Protein AF-0000000083103912 (afdb_homodimer)

Fold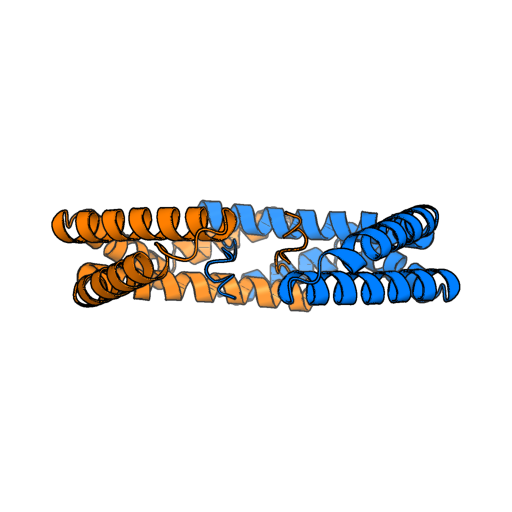seek 3Di:
DCPDPDDPVSVVVVVVVVLCPDPLNVQLVVLVVLQVVPPVLVVLVVVLVVLVVVLVVCVVVVPDPVNVVSVVVNVVSVVVSCVDPSNVSNVVSVVVSVVVVVVVQVVVCVVPVDHPPPPPPDPPD/DCPPPDDPVSVVVVVVVVLCPDPLNVQLVVLVVLQVPPPVLVVLVVVLVVLVVVLVVCVVVVPDPVNVVSVVVNVVSVVVSCPDPSNVSNVVSVVVSVVVVVVVQVVVCVVPVDHPPPPPPPPPD

Nearest PDB structures (foldseek):
  2pih-assembly1_B  TM=7.552E-01  e=7.207E-03  Bacillus subtilis
  6prh-assembly1_A  TM=7.401E-01  e=8.090E-03  Bacillus subtilis subsp. subtilis str. 168
  6a7h-assembly2_B  TM=4.721E-01  e=1.754E+00  Vibrio vulnificus CMCP6
  2pih-assembly1_B  TM=7.503E-01  e=5.545E-03  Bacillus subtilis
  6prh-assembly1_A  TM=7.252E-01  e=5.545E-03  Bacillus subtilis subsp. subtilis str. 168

Structure (mmCIF, N/CA/C/O backbone):
data_AF-0000000083103912-model_v1
#
loop_
_entity.id
_entity.type
_entity.pdbx_description
1 polymer 'YlbF family regulator'
#
loop_
_atom_site.group_PDB
_atom_site.id
_atom_site.type_symbol
_atom_site.label_atom_id
_atom_site.label_alt_id
_atom_site.label_comp_id
_atom_site.label_asym_id
_atom_site.label_entity_id
_atom_site.label_seq_id
_atom_site.pdbx_PDB_ins_code
_atom_site.Cartn_x
_atom_site.Cartn_y
_atom_site.Cartn_z
_atom_site.occupancy
_atom_site.B_iso_or_equiv
_atom_site.auth_seq_id
_atom_site.auth_comp_id
_atom_site.auth_asym_id
_atom_site.auth_atom_id
_atom_site.pdbx_PDB_model_num
ATOM 1 N N . MET A 1 1 ? -36.781 -7.367 10.281 1 26.25 1 MET A N 1
ATOM 2 C CA . MET A 1 1 ? -35.406 -7.805 10.445 1 26.25 1 MET A CA 1
ATOM 3 C C . MET A 1 1 ? -34.469 -6.609 10.633 1 26.25 1 MET A C 1
ATOM 5 O O . MET A 1 1 ? -34.75 -5.516 10.133 1 26.25 1 MET A O 1
ATOM 9 N N . LYS A 1 2 ? -33.562 -6.504 11.75 1 32.09 2 LYS A N 1
ATOM 10 C CA . LYS A 1 2 ? -32.656 -5.602 12.445 1 32.09 2 LYS A CA 1
ATOM 11 C C . LYS A 1 2 ? -31.672 -4.953 11.469 1 32.09 2 LYS A C 1
ATOM 13 O O . LYS A 1 2 ? -30.828 -5.629 10.883 1 32.09 2 LYS A O 1
ATOM 18 N N . LEU A 1 3 ? -31.891 -4.133 10.578 1 38.12 3 LEU A N 1
ATOM 19 C CA . LEU A 1 3 ? -31.188 -3.227 9.672 1 38.12 3 LEU A CA 1
ATOM 20 C C . LEU A 1 3 ? -29.969 -2.619 10.359 1 38.12 3 LEU A C 1
ATOM 22 O O . LEU A 1 3 ? -29.594 -1.48 10.07 1 38.12 3 LEU A O 1
ATOM 26 N N . LEU A 1 4 ? -29.266 -3.172 11.383 1 44.28 4 LEU A N 1
ATOM 27 C CA . LEU A 1 4 ? -28.234 -2.846 12.359 1 44.28 4 LEU A CA 1
ATOM 28 C C . LEU A 1 4 ? -27.078 -2.096 11.703 1 44.28 4 LEU A C 1
ATOM 30 O O . LEU A 1 4 ? -26.641 -2.467 10.617 1 44.28 4 LEU A O 1
ATOM 34 N N . SER A 1 5 ? -26.969 -0.783 11.75 1 50.91 5 SER A N 1
ATOM 35 C CA . SER A 1 5 ? -25.984 0.221 11.352 1 50.91 5 SER A CA 1
ATOM 36 C C . SER A 1 5 ? -24.578 -0.363 11.328 1 50.91 5 SER A C 1
ATOM 38 O O . SER A 1 5 ? -24.031 -0.736 12.375 1 50.91 5 SER A O 1
ATOM 40 N N . ASN A 1 6 ? -24.266 -1.283 10.422 1 69.69 6 ASN A N 1
ATOM 41 C CA . ASN A 1 6 ? -23 -2.012 10.414 1 69.69 6 ASN A CA 1
ATOM 42 C C . ASN A 1 6 ? -21.812 -1.071 10.586 1 69.69 6 ASN A C 1
ATOM 44 O O . ASN A 1 6 ? -21.766 -0.009 9.961 1 69.69 6 ASN A O 1
ATOM 48 N N . SER A 1 7 ? -21.078 -1.355 11.664 1 89.69 7 SER A N 1
ATOM 49 C CA . SER A 1 7 ? -19.812 -0.651 11.836 1 89.69 7 SER A CA 1
ATOM 50 C C . SER A 1 7 ? -18.953 -0.758 10.586 1 89.69 7 SER A C 1
ATOM 52 O O . SER A 1 7 ? -19.219 -1.574 9.703 1 89.69 7 SER A O 1
ATOM 54 N N . THR A 1 8 ? -18.203 0.203 10.375 1 95.19 8 THR A N 1
ATOM 55 C CA . THR A 1 8 ? -17.219 0.194 9.297 1 95.19 8 THR A CA 1
ATOM 56 C C . THR A 1 8 ? -16.578 -1.18 9.172 1 95.19 8 THR A C 1
ATOM 58 O O . THR A 1 8 ? -16.469 -1.728 8.07 1 95.19 8 THR A O 1
ATOM 61 N N . LEU A 1 9 ? -16.359 -1.836 10.227 1 95.44 9 LEU A N 1
ATOM 62 C CA . LEU A 1 9 ? -15.664 -3.119 10.219 1 95.44 9 LEU A CA 1
ATOM 63 C C . LEU A 1 9 ? -16.609 -4.242 9.797 1 95.44 9 LEU A C 1
ATOM 65 O O . LEU A 1 9 ? -16.188 -5.203 9.148 1 95.44 9 LEU A O 1
ATOM 69 N N . ASP A 1 10 ? -17.891 -4.09 10.18 1 96.06 10 ASP A N 1
ATOM 70 C CA . ASP A 1 10 ? -18.859 -5.066 9.719 1 96.06 10 ASP A CA 1
ATOM 71 C C . ASP A 1 10 ? -19.016 -5.035 8.203 1 96.06 10 ASP A C 1
ATOM 73 O O . ASP A 1 10 ? -19.109 -6.086 7.559 1 96.06 10 ASP A O 1
ATOM 77 N N . ILE A 1 11 ? -19.031 -3.879 7.648 1 96.69 11 ILE A N 1
ATOM 78 C CA . ILE A 1 11 ? -19.125 -3.736 6.203 1 96.69 11 ILE A CA 1
ATOM 79 C C . ILE A 1 11 ? -17.875 -4.293 5.539 1 96.69 11 ILE A C 1
ATOM 81 O O . ILE A 1 11 ? -17.953 -4.941 4.492 1 96.69 11 ILE A O 1
ATOM 85 N N . ALA A 1 12 ? -16.703 -4.078 6.148 1 96.94 12 ALA A N 1
ATOM 86 C CA . ALA A 1 12 ? -15.445 -4.629 5.641 1 96.94 12 ALA A CA 1
ATOM 87 C C . ALA A 1 12 ? -15.484 -6.156 5.625 1 96.94 12 ALA A C 1
ATOM 89 O O . ALA A 1 12 ? -15.023 -6.785 4.664 1 96.94 12 ALA A O 1
ATOM 90 N N . ARG A 1 13 ? -16.016 -6.77 6.668 1 97.06 13 ARG A N 1
ATOM 91 C CA . ARG A 1 13 ? -16.125 -8.227 6.723 1 97.06 13 ARG A CA 1
ATOM 92 C C . ARG A 1 13 ? -17.062 -8.75 5.645 1 97.06 13 ARG A C 1
ATOM 94 O O . ARG A 1 13 ? -16.781 -9.766 5.012 1 97.06 13 ARG A O 1
ATOM 101 N N . GLU A 1 14 ? -18.156 -8.047 5.48 1 96.38 14 GLU A N 1
ATOM 102 C CA . GLU A 1 14 ? -19.078 -8.406 4.398 1 96.38 14 GLU A CA 1
ATOM 103 C C . GLU A 1 14 ? -18.375 -8.305 3.039 1 96.38 14 GLU A C 1
ATOM 105 O O . GLU A 1 14 ? -18.562 -9.18 2.184 1 96.38 14 GLU A O 1
ATOM 110 N N . LEU A 1 15 ? -17.609 -7.305 2.82 1 96.81 15 LEU A N 1
ATOM 111 C CA . LEU A 1 15 ? -16.859 -7.117 1.591 1 96.81 15 LEU A CA 1
ATOM 112 C C . LEU A 1 15 ? -15.883 -8.273 1.373 1 96.81 15 LEU A C 1
ATOM 114 O O . LEU A 1 15 ? -15.844 -8.859 0.289 1 96.81 15 LEU A O 1
ATOM 118 N N . GLY A 1 16 ? -15.148 -8.617 2.412 1 97.12 16 GLY A N 1
ATOM 119 C CA . GLY A 1 16 ? -14.227 -9.742 2.34 1 97.12 16 GLY A CA 1
ATOM 120 C C . GLY A 1 16 ? -14.906 -11.039 1.96 1 97.12 16 GLY A C 1
ATOM 121 O O . GLY A 1 16 ? -14.43 -11.766 1.081 1 97.12 16 GLY A O 1
ATOM 122 N N . LYS A 1 17 ? -16.031 -11.289 2.594 1 97.19 17 LYS A N 1
ATOM 123 C CA . LYS A 1 17 ? -16.797 -12.5 2.307 1 97.19 17 LYS A CA 1
ATOM 124 C C . LYS A 1 17 ? -17.312 -12.5 0.871 1 97.19 17 LYS A C 1
ATOM 126 O O . LYS A 1 17 ? -17.281 -13.531 0.192 1 97.19 17 LYS A O 1
ATOM 131 N N . THR A 1 18 ? -17.75 -11.383 0.453 1 97.31 18 THR A N 1
ATOM 132 C CA . THR A 1 18 ? -18.281 -11.258 -0.902 1 97.31 18 THR A CA 1
ATOM 133 C C . THR A 1 18 ? -17.188 -11.531 -1.933 1 97.31 18 THR A C 1
ATOM 135 O O . THR A 1 18 ? -17.422 -12.203 -2.936 1 97.31 18 THR A O 1
ATOM 138 N N . ILE A 1 19 ? -15.984 -11.047 -1.739 1 97.44 19 ILE A N 1
ATOM 139 C CA . ILE A 1 19 ? -14.867 -11.312 -2.631 1 97.44 19 ILE A CA 1
ATOM 140 C C . ILE A 1 19 ? -14.539 -12.805 -2.617 1 97.44 19 ILE A C 1
ATOM 142 O O . ILE A 1 19 ? -14.352 -13.414 -3.672 1 97.44 19 ILE A O 1
ATOM 146 N N . GLN A 1 20 ? -14.586 -13.422 -1.461 1 97.12 20 GLN A N 1
ATOM 147 C CA . GLN A 1 20 ? -14.281 -14.844 -1.323 1 97.12 20 GLN A CA 1
ATOM 148 C C . GLN A 1 20 ? -15.305 -15.703 -2.064 1 97.12 20 GLN A C 1
ATOM 150 O O . GLN A 1 20 ? -14.969 -16.766 -2.59 1 97.12 20 GLN A O 1
ATOM 155 N N . ASP A 1 21 ? -16.516 -15.227 -2.129 1 96.69 21 ASP A N 1
ATOM 156 C CA . ASP A 1 21 ? -17.609 -15.992 -2.744 1 96.69 21 ASP A CA 1
ATOM 157 C C . ASP A 1 21 ? -17.656 -15.75 -4.25 1 96.69 21 ASP A C 1
ATOM 159 O O . ASP A 1 21 ? -18.438 -16.391 -4.961 1 96.69 21 ASP A O 1
ATOM 163 N N . SER A 1 22 ? -16.812 -14.844 -4.762 1 96.25 22 SER A N 1
ATOM 164 C CA . SER A 1 22 ? -16.844 -14.484 -6.176 1 96.25 22 SER A CA 1
ATOM 165 C C . SER A 1 22 ? -16.234 -15.586 -7.035 1 96.25 22 SER A C 1
ATOM 167 O O . SER A 1 22 ? -15.406 -16.359 -6.559 1 96.25 22 SER A O 1
ATOM 169 N N . GLU A 1 23 ? -16.625 -15.641 -8.266 1 97.25 23 GLU A N 1
ATOM 170 C CA . GLU A 1 23 ? -16.062 -16.578 -9.227 1 97.25 23 GLU A CA 1
ATOM 171 C C . GLU A 1 23 ? -14.555 -16.359 -9.383 1 97.25 23 GLU A C 1
ATOM 173 O O . GLU A 1 23 ? -13.781 -17.312 -9.461 1 97.25 23 GLU A O 1
ATOM 178 N N . GLU A 1 24 ? -14.141 -15.117 -9.391 1 97.38 24 GLU A N 1
ATOM 179 C CA . GLU A 1 24 ? -12.727 -14.773 -9.531 1 97.38 24 GLU A CA 1
ATOM 180 C C . GLU A 1 24 ? -11.898 -15.383 -8.406 1 97.38 24 GLU A C 1
ATOM 182 O O . GLU A 1 24 ? -10.797 -15.891 -8.641 1 97.38 24 GLU A O 1
ATOM 187 N N . TYR A 1 25 ? -12.375 -15.367 -7.262 1 98.06 25 TYR A N 1
ATOM 188 C CA . TYR A 1 25 ? -11.641 -15.883 -6.113 1 98.06 25 TYR A CA 1
ATOM 189 C C . TYR A 1 25 ? -11.602 -17.406 -6.133 1 98.06 25 TYR A C 1
ATOM 191 O O . TYR A 1 25 ? -10.57 -18.016 -5.848 1 98.06 25 TYR A O 1
ATOM 199 N N . ILE A 1 26 ? -12.695 -18 -6.422 1 98.44 26 ILE A N 1
ATOM 200 C CA . ILE A 1 26 ? -12.781 -19.453 -6.484 1 98.44 26 ILE A CA 1
ATOM 201 C C . ILE A 1 26 ? -11.797 -19.984 -7.527 1 98.44 26 ILE A C 1
ATOM 203 O O . ILE A 1 26 ? -11.078 -20.953 -7.27 1 98.44 26 ILE A O 1
ATOM 207 N N . GLU A 1 27 ? -11.727 -19.328 -8.672 1 98.56 27 GLU A N 1
ATOM 208 C CA . GLU A 1 27 ? -10.766 -19.703 -9.703 1 98.56 27 GLU A CA 1
ATOM 209 C C . GLU A 1 27 ? -9.336 -19.5 -9.211 1 98.56 27 GLU A C 1
ATOM 211 O O . GLU A 1 27 ? -8.453 -20.312 -9.523 1 98.56 27 GLU A O 1
ATOM 216 N N . TYR A 1 28 ? -9.062 -18.422 -8.508 1 98.5 28 TYR A N 1
ATOM 217 C CA . TYR A 1 28 ? -7.754 -18.141 -7.926 1 98.5 28 TYR A CA 1
ATOM 218 C C . TYR A 1 28 ? -7.316 -19.266 -7.004 1 98.5 28 TYR A C 1
ATOM 220 O O . TYR A 1 28 ? -6.207 -19.797 -7.137 1 98.5 28 TYR A O 1
ATOM 228 N N . ILE A 1 29 ? -8.203 -19.734 -6.211 1 98.38 29 ILE A N 1
ATOM 229 C CA . ILE A 1 29 ? -7.883 -20.781 -5.25 1 98.38 29 ILE A CA 1
ATOM 230 C C . ILE A 1 29 ? -7.621 -22.094 -5.992 1 98.38 29 ILE A C 1
ATOM 232 O O . ILE A 1 29 ? -6.664 -22.812 -5.68 1 98.38 29 ILE A O 1
ATOM 236 N N . LYS A 1 30 ? -8.43 -22.375 -6.918 1 98.5 30 LYS A N 1
ATOM 237 C CA . LYS A 1 30 ? -8.25 -23.578 -7.719 1 98.5 30 LYS A CA 1
ATOM 238 C C . LYS A 1 30 ? -6.902 -23.562 -8.438 1 98.5 30 LYS A C 1
ATOM 240 O O . LYS A 1 30 ? -6.168 -24.562 -8.406 1 98.5 30 LYS A O 1
ATOM 245 N N . SER A 1 31 ? -6.578 -22.453 -9.062 1 98.31 31 SER A N 1
ATOM 246 C CA . SER A 1 31 ? -5.32 -22.328 -9.781 1 98.31 31 SER A CA 1
ATOM 247 C C . SER A 1 31 ? -4.129 -22.391 -8.836 1 98.31 31 SER A C 1
ATOM 249 O O . SER A 1 31 ? -3.084 -22.953 -9.172 1 98.31 31 SER A O 1
ATOM 251 N N . GLN A 1 32 ? -4.297 -21.812 -7.73 1 97.69 32 GLN A N 1
ATOM 252 C CA . GLN A 1 32 ? -3.264 -21.859 -6.699 1 97.69 32 GLN A CA 1
ATOM 253 C C . GLN A 1 32 ? -2.957 -23.297 -6.289 1 97.69 32 GLN A C 1
ATOM 255 O O . GLN A 1 32 ? -1.791 -23.688 -6.199 1 97.69 32 GLN A O 1
ATOM 260 N N . GLU A 1 33 ? -3.943 -24.031 -6.055 1 97.75 33 GLU A N 1
ATOM 261 C CA . GLU A 1 33 ? -3.787 -25.438 -5.68 1 97.75 33 GLU A CA 1
ATOM 262 C C . GLU A 1 33 ? -3.057 -26.219 -6.77 1 97.75 33 GLU A C 1
ATOM 264 O O . GLU A 1 33 ? -2.16 -27.016 -6.473 1 97.75 33 GLU A O 1
ATOM 269 N N . GLU A 1 34 ? -3.422 -26.016 -7.941 1 97.62 34 GLU A N 1
ATOM 270 C CA . GLU A 1 34 ? -2.791 -26.688 -9.07 1 97.62 34 GLU A CA 1
ATOM 271 C C . GLU A 1 34 ? -1.308 -26.344 -9.164 1 97.62 34 GLU A C 1
ATOM 273 O O . GLU A 1 34 ? -0.471 -27.219 -9.391 1 97.62 34 GLU A O 1
ATOM 278 N N . TYR A 1 35 ? -1.054 -25.078 -8.984 1 97.31 35 TYR A N 1
ATOM 279 C CA . TYR A 1 35 ? 0.321 -24.594 -9.039 1 97.31 35 TYR A CA 1
ATOM 280 C C . TYR A 1 35 ? 1.145 -25.156 -7.891 1 97.31 35 TYR A C 1
ATOM 282 O O . TYR A 1 35 ? 2.238 -25.688 -8.102 1 97.31 35 TYR A O 1
ATOM 290 N N . TYR A 1 36 ? 0.633 -25.188 -6.734 1 96.69 36 TYR A N 1
ATOM 291 C CA . TYR A 1 36 ? 1.378 -25.641 -5.562 1 96.69 36 TYR A CA 1
ATOM 292 C C . TYR A 1 36 ? 1.588 -27.141 -5.578 1 96.69 36 TYR A C 1
ATOM 294 O O . TYR A 1 36 ? 2.504 -27.656 -4.934 1 96.69 36 TYR A O 1
ATOM 302 N N . ASN A 1 37 ? 0.837 -27.766 -6.301 1 96.69 37 ASN A N 1
ATOM 303 C CA . ASN A 1 37 ? 0.976 -29.219 -6.402 1 96.69 37 ASN A CA 1
ATOM 304 C C . ASN A 1 37 ? 1.924 -29.609 -7.527 1 96.69 37 ASN A C 1
ATOM 306 O O . ASN A 1 37 ? 2.221 -30.797 -7.707 1 96.69 37 ASN A O 1
ATOM 310 N N . ASP A 1 38 ? 2.406 -28.656 -8.242 1 96.25 38 ASP A N 1
ATOM 311 C CA . ASP A 1 38 ? 3.4 -28.906 -9.281 1 96.25 38 ASP A CA 1
ATOM 312 C C . ASP A 1 38 ? 4.816 -28.703 -8.75 1 96.25 38 ASP A C 1
ATOM 314 O O . ASP A 1 38 ? 5.363 -27.609 -8.828 1 96.25 38 ASP A O 1
ATOM 318 N N . SER A 1 39 ? 5.418 -29.766 -8.312 1 94.94 39 SER A N 1
ATOM 319 C CA . SER A 1 39 ? 6.707 -29.703 -7.629 1 94.94 39 SER A CA 1
ATOM 320 C C . SER A 1 39 ? 7.781 -29.078 -8.516 1 94.94 39 SER A C 1
ATOM 322 O O . SER A 1 39 ? 8.617 -28.312 -8.031 1 94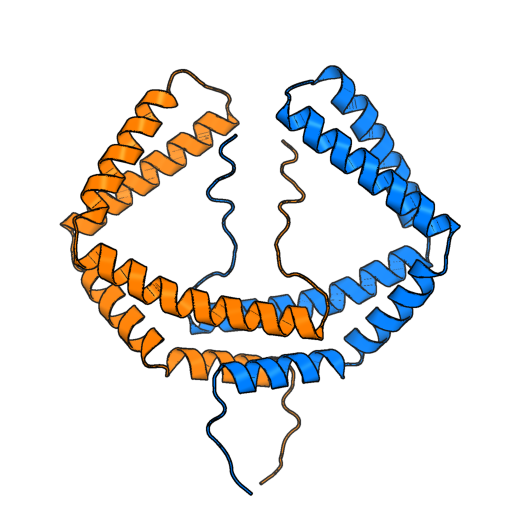.94 39 SER A O 1
ATOM 324 N N . ASN A 1 40 ? 7.773 -29.406 -9.789 1 94.44 40 ASN A N 1
ATOM 325 C CA . ASN A 1 40 ? 8.766 -28.875 -10.711 1 94.44 40 ASN A CA 1
ATOM 326 C C . ASN A 1 40 ? 8.656 -27.344 -10.82 1 94.44 40 ASN A C 1
ATOM 328 O O . ASN A 1 40 ? 9.656 -26.641 -10.695 1 94.44 40 ASN A O 1
ATOM 332 N N . THR A 1 41 ? 7.48 -26.922 -10.992 1 96.06 41 THR A N 1
ATOM 333 C CA . THR A 1 41 ? 7.258 -25.484 -11.117 1 96.06 41 THR A CA 1
ATOM 334 C C . THR A 1 41 ? 7.559 -24.766 -9.805 1 96.06 41 THR A C 1
ATOM 336 O O . THR A 1 41 ? 8.156 -23.688 -9.797 1 96.06 41 THR A O 1
ATOM 339 N N . MET A 1 42 ? 7.23 -25.359 -8.68 1 95.88 42 MET A N 1
ATOM 340 C CA . MET A 1 42 ? 7.484 -24.797 -7.359 1 95.88 42 MET A CA 1
ATOM 341 C C . MET A 1 42 ? 8.984 -24.641 -7.117 1 95.88 42 MET A C 1
ATOM 343 O O . MET A 1 42 ? 9.414 -23.656 -6.508 1 95.88 42 MET A O 1
ATOM 347 N N . LYS A 1 43 ? 9.695 -25.578 -7.531 1 96.19 43 LYS A N 1
ATOM 348 C CA . LYS A 1 43 ? 11.148 -25.516 -7.395 1 96.19 43 LYS A CA 1
ATOM 349 C C . LYS A 1 43 ? 11.719 -24.344 -8.188 1 96.19 43 LYS A C 1
ATOM 351 O O . LYS A 1 43 ? 12.594 -23.625 -7.699 1 96.19 43 LYS A O 1
ATOM 356 N N . LEU A 1 44 ? 11.25 -24.203 -9.406 1 96 44 LEU A N 1
ATOM 357 C CA . LEU A 1 44 ? 11.664 -23.078 -10.242 1 96 44 LEU A CA 1
ATOM 358 C C . LEU A 1 44 ? 11.336 -21.75 -9.57 1 96 44 LEU A C 1
ATOM 360 O O . LEU A 1 44 ? 12.18 -20.844 -9.523 1 96 44 LEU A O 1
ATOM 364 N N . LYS A 1 45 ? 10.211 -21.609 -9.047 1 97.25 45 LYS A N 1
ATOM 365 C CA . LYS A 1 45 ? 9.758 -20.406 -8.367 1 97.25 45 LYS A CA 1
ATOM 366 C C . LYS A 1 45 ? 10.594 -20.125 -7.121 1 97.25 45 LYS A C 1
ATOM 368 O O . LYS A 1 45 ? 10.953 -18.984 -6.855 1 97.25 45 LYS A O 1
ATOM 373 N N . SER A 1 46 ? 10.867 -21.109 -6.359 1 96.56 46 SER A N 1
ATOM 374 C CA . SER A 1 46 ? 11.695 -20.984 -5.168 1 96.56 46 SER A CA 1
ATOM 375 C C . SER A 1 46 ? 13.094 -20.484 -5.523 1 96.56 46 SER A C 1
ATOM 377 O O . SER A 1 46 ? 13.617 -19.578 -4.863 1 96.56 46 SER A O 1
ATOM 379 N N . LYS A 1 47 ? 13.648 -21.047 -6.523 1 97.06 47 LYS A N 1
ATOM 380 C CA . LYS A 1 47 ? 14.961 -20.609 -6.992 1 97.06 47 LYS A CA 1
ATOM 381 C C . LYS A 1 47 ? 14.93 -19.141 -7.41 1 97.06 47 LYS A C 1
ATOM 383 O O . LYS A 1 47 ? 15.852 -18.375 -7.082 1 97.06 47 LYS A O 1
ATOM 388 N N . LEU A 1 48 ? 13.977 -18.797 -8.133 1 97.06 48 LEU A N 1
ATOM 389 C CA . LEU A 1 48 ? 13.812 -17.406 -8.539 1 97.06 48 LEU A CA 1
ATOM 390 C C . LEU A 1 48 ? 13.758 -16.5 -7.32 1 97.06 48 LEU A C 1
ATOM 392 O O . LEU A 1 48 ? 14.414 -15.453 -7.289 1 97.06 48 LEU A O 1
ATOM 396 N N . ASP A 1 49 ? 12.984 -16.844 -6.363 1 95.94 49 ASP A N 1
ATOM 397 C CA . ASP A 1 49 ? 12.852 -16.047 -5.148 1 95.94 49 ASP A CA 1
ATOM 398 C C . ASP A 1 49 ? 14.195 -15.883 -4.441 1 95.94 49 ASP A C 1
ATOM 400 O O . ASP A 1 49 ? 14.523 -14.805 -3.959 1 95.94 49 ASP A O 1
ATOM 404 N N . GLU A 1 50 ? 14.852 -16.922 -4.375 1 96.56 50 GLU A N 1
ATOM 405 C CA . GLU A 1 50 ? 16.156 -16.922 -3.732 1 96.56 50 GLU A CA 1
ATOM 406 C C . GLU A 1 50 ? 17.125 -15.977 -4.449 1 96.56 50 GLU A C 1
ATOM 408 O O . GLU A 1 50 ? 17.812 -15.188 -3.807 1 96.56 50 GLU A O 1
ATOM 413 N N . LYS A 1 51 ? 17.141 -16.062 -5.727 1 95.19 51 LYS A N 1
ATOM 414 C CA . LYS A 1 51 ? 18.031 -15.211 -6.523 1 95.19 51 LYS A CA 1
ATOM 415 C C . LYS A 1 51 ? 17.625 -13.742 -6.402 1 95.19 51 LYS A C 1
ATOM 417 O O . LYS A 1 51 ? 18.484 -12.867 -6.344 1 95.19 51 LYS A O 1
ATOM 422 N N . THR A 1 52 ? 16.406 -13.5 -6.336 1 94.06 52 THR A N 1
ATOM 423 C CA . THR A 1 52 ? 15.891 -12.148 -6.172 1 94.06 52 THR A CA 1
ATOM 424 C C . THR A 1 52 ? 16.312 -11.57 -4.82 1 94.06 52 THR A C 1
ATOM 426 O O . THR A 1 52 ? 16.734 -10.414 -4.73 1 94.06 52 THR A O 1
ATOM 429 N N . LYS A 1 53 ? 16.156 -12.328 -3.84 1 94.38 53 LYS A N 1
ATOM 430 C CA . LYS A 1 53 ? 16.594 -11.898 -2.514 1 94.38 53 LYS A CA 1
ATOM 431 C C . LYS A 1 53 ? 18.078 -11.586 -2.502 1 94.38 53 LYS A C 1
ATOM 433 O O . LYS A 1 53 ? 18.516 -10.594 -1.918 1 94.38 53 LYS A O 1
ATOM 438 N N . LEU A 1 54 ? 18.828 -12.445 -3.094 1 92.19 54 LEU A N 1
ATOM 439 C CA . LEU A 1 54 ? 20.266 -12.234 -3.189 1 92.19 54 LEU A CA 1
ATOM 440 C C . LEU A 1 54 ? 20.594 -10.945 -3.934 1 92.19 54 LEU A C 1
ATOM 442 O O . LEU A 1 54 ? 21.438 -10.164 -3.5 1 92.19 54 LEU A O 1
ATOM 446 N N . TYR A 1 55 ? 19.891 -10.727 -5.02 1 92.06 55 TYR A N 1
ATOM 447 C CA . TYR A 1 55 ? 20.031 -9.516 -5.812 1 92.06 55 TYR A CA 1
ATOM 448 C C . TYR A 1 55 ? 19.797 -8.273 -4.957 1 92.06 55 TYR A C 1
ATOM 450 O O . TYR A 1 55 ? 20.609 -7.348 -4.957 1 92.06 55 TYR A O 1
ATOM 458 N N . ASN A 1 56 ? 18.734 -8.25 -4.207 1 88.75 56 ASN A N 1
ATOM 459 C CA . ASN A 1 56 ? 18.391 -7.117 -3.355 1 88.75 56 ASN A CA 1
ATOM 460 C C . ASN A 1 56 ? 19.422 -6.902 -2.256 1 88.75 56 ASN A C 1
ATOM 462 O O . ASN A 1 56 ? 19.781 -5.766 -1.934 1 88.75 56 ASN A O 1
ATOM 466 N N . LYS A 1 57 ? 19.844 -7.973 -1.749 1 89 57 LYS A N 1
ATOM 467 C CA . LYS A 1 57 ? 20.875 -7.895 -0.719 1 89 57 LYS A CA 1
ATOM 468 C C . LYS A 1 57 ? 22.141 -7.25 -1.263 1 89 57 LYS A C 1
ATOM 470 O O . LYS A 1 57 ? 22.719 -6.367 -0.625 1 89 57 LYS A O 1
ATOM 475 N N . LEU A 1 58 ? 22.516 -7.641 -2.438 1 86.75 58 LEU A N 1
ATOM 476 C CA . LEU A 1 58 ? 23.734 -7.121 -3.061 1 86.75 58 LEU A CA 1
ATOM 477 C C . LEU A 1 58 ? 23.562 -5.648 -3.428 1 86.75 58 LEU A C 1
ATOM 479 O O . LEU A 1 58 ? 24.5 -4.863 -3.293 1 86.75 58 LEU A O 1
ATOM 483 N N . LEU A 1 59 ? 22.453 -5.324 -3.889 1 82.94 59 LEU A N 1
ATOM 484 C CA . LEU A 1 59 ? 22.156 -3.939 -4.219 1 82.94 59 LEU A CA 1
ATOM 485 C C . LEU A 1 59 ? 22.328 -3.041 -2.998 1 82.94 59 LEU A C 1
ATOM 487 O O . LEU A 1 59 ? 22.906 -1.963 -3.092 1 82.94 59 LEU A O 1
ATOM 491 N N . VAL A 1 60 ? 21.922 -3.479 -1.919 1 78.62 60 VAL A N 1
ATOM 492 C CA . VAL A 1 60 ? 22.016 -2.719 -0.676 1 78.62 60 VAL A CA 1
ATOM 493 C C . VAL A 1 60 ? 23.469 -2.615 -0.239 1 78.62 60 VAL A C 1
ATOM 495 O O . VAL A 1 60 ? 23.906 -1.572 0.255 1 78.62 60 VAL A O 1
ATOM 498 N N . GLU A 1 61 ? 24.188 -3.676 -0.481 1 83.56 61 GLU A N 1
ATOM 499 C CA . GLU A 1 61 ? 25.578 -3.719 -0.066 1 83.56 61 GLU A CA 1
ATOM 500 C C . GLU A 1 61 ? 26.469 -2.996 -1.068 1 83.56 61 GLU A C 1
ATOM 502 O O . GLU A 1 61 ? 27.641 -2.721 -0.78 1 83.56 61 GLU A O 1
ATOM 507 N N . GLY A 1 62 ? 25.984 -2.68 -2.148 1 73.06 62 GLY A N 1
ATOM 508 C CA . GLY A 1 62 ? 26.719 -1.904 -3.131 1 73.06 62 GLY A CA 1
ATOM 509 C C . GLY A 1 62 ? 27.672 -2.744 -3.961 1 73.06 62 GLY A C 1
ATOM 510 O O . GLY A 1 62 ? 28.656 -2.23 -4.492 1 73.06 62 GLY A O 1
ATOM 511 N N . GLN A 1 63 ? 27.516 -4.027 -3.906 1 71.06 63 GLN A N 1
ATOM 512 C CA . GLN A 1 63 ? 28.391 -4.891 -4.695 1 71.06 63 GLN A CA 1
ATOM 513 C C . GLN A 1 63 ? 27.891 -5 -6.137 1 71.06 63 GLN A C 1
ATOM 515 O O . GLN A 1 63 ? 26.953 -5.754 -6.418 1 71.06 63 GLN A O 1
ATOM 520 N N . LYS A 1 64 ? 28.484 -4.293 -7.113 1 70.88 64 LYS A N 1
ATOM 521 C CA . LYS A 1 64 ? 28.016 -4.137 -8.484 1 70.88 64 LYS A CA 1
ATOM 522 C C . LYS A 1 64 ? 28.312 -5.379 -9.32 1 70.88 64 LYS A C 1
ATOM 524 O O . LYS A 1 64 ? 27.516 -5.777 -10.172 1 70.88 64 LYS A O 1
ATOM 529 N N . THR A 1 65 ? 29.5 -5.961 -9.102 1 71.25 65 THR A N 1
ATOM 530 C CA . THR A 1 65 ? 30.016 -6.977 -10.016 1 71.25 65 THR A CA 1
ATOM 531 C C . THR A 1 65 ? 29.078 -8.18 -10.07 1 71.25 65 THR A C 1
ATOM 533 O O . THR A 1 65 ? 28.781 -8.703 -11.148 1 71.25 65 THR A O 1
ATOM 536 N N . ASP A 1 66 ? 28.484 -8.539 -8.984 1 80.5 66 ASP A N 1
ATOM 537 C CA . ASP A 1 66 ? 27.703 -9.773 -8.938 1 80.5 66 ASP A CA 1
ATOM 538 C C . ASP A 1 66 ? 26.234 -9.523 -9.258 1 80.5 66 ASP A C 1
ATOM 540 O O . ASP A 1 66 ? 25.5 -10.453 -9.586 1 80.5 66 ASP A O 1
ATOM 544 N N . ILE A 1 67 ? 26.031 -8.328 -9.617 1 86.69 67 ILE A N 1
ATOM 545 C CA . ILE A 1 67 ? 24.625 -7.953 -9.789 1 86.69 67 ILE A CA 1
ATOM 546 C C . ILE A 1 67 ? 24.172 -8.289 -11.211 1 86.69 67 ILE A C 1
ATOM 548 O O . ILE A 1 67 ? 23.047 -8.75 -11.414 1 86.69 67 ILE A O 1
ATOM 552 N N . LYS A 1 68 ? 25.109 -8.078 -12.039 1 87.56 68 LYS A N 1
ATOM 553 C CA . LYS A 1 68 ? 24.75 -8.336 -13.438 1 87.56 68 LYS A CA 1
ATOM 554 C C . LYS A 1 68 ? 24.453 -9.812 -13.672 1 87.56 68 LYS A C 1
ATOM 556 O O . LYS A 1 68 ? 23.469 -10.164 -14.305 1 87.56 68 LYS A O 1
ATOM 561 N N . ASN A 1 69 ? 25.344 -10.703 -13.211 1 91.25 69 ASN A N 1
ATOM 562 C CA . ASN A 1 69 ? 25.172 -12.141 -13.391 1 91.25 69 ASN A CA 1
ATOM 563 C C . ASN A 1 69 ? 23.891 -12.633 -12.734 1 91.25 69 ASN A C 1
ATOM 565 O O . ASN A 1 69 ? 23.141 -13.43 -13.32 1 91.25 69 ASN A O 1
ATOM 569 N N . ILE A 1 70 ? 23.641 -12.117 -11.617 1 94.5 70 ILE A N 1
ATOM 570 C CA . ILE A 1 70 ? 22.438 -12.539 -10.891 1 94.5 70 ILE A CA 1
ATOM 571 C C . ILE A 1 70 ? 21.188 -12.047 -11.609 1 94.5 70 ILE A C 1
ATOM 573 O O . ILE A 1 70 ? 20.188 -12.75 -11.68 1 94.5 70 ILE A O 1
ATOM 577 N N . SER A 1 71 ? 21.359 -10.898 -12.102 1 93.62 71 SER A N 1
ATOM 578 C CA . SER A 1 71 ? 20.25 -10.336 -12.875 1 93.62 71 SER A CA 1
ATOM 579 C C . SER A 1 71 ? 19.922 -11.219 -14.078 1 93.62 71 SER A C 1
ATOM 581 O O . SER A 1 71 ? 18.75 -11.453 -14.375 1 93.62 71 SER A O 1
ATOM 583 N N . LEU A 1 72 ? 20.953 -11.664 -14.703 1 94.88 72 LEU A N 1
ATOM 584 C CA . LEU A 1 72 ? 20.766 -12.539 -15.859 1 94.88 72 LEU A CA 1
ATOM 585 C C . LEU A 1 72 ? 20.125 -13.859 -15.445 1 94.88 72 LEU A C 1
ATOM 587 O O . LEU A 1 72 ? 19.25 -14.383 -16.141 1 94.88 72 LEU A O 1
ATOM 591 N N . GLU A 1 73 ? 20.5 -14.422 -14.383 1 95.69 73 GLU A N 1
ATOM 592 C CA . GLU A 1 73 ? 19.922 -15.656 -13.867 1 95.69 73 GLU A CA 1
ATOM 593 C C . GLU A 1 73 ? 18.438 -15.484 -13.539 1 95.69 73 GLU A C 1
ATOM 595 O O . GLU A 1 73 ? 17.625 -16.359 -13.828 1 95.69 73 GLU A O 1
ATOM 600 N N . ILE A 1 74 ? 18.141 -14.398 -12.961 1 96.62 74 ILE A N 1
ATOM 601 C CA . ILE A 1 74 ? 16.766 -14.078 -12.625 1 96.62 74 ILE A CA 1
ATOM 602 C C . ILE A 1 74 ? 15.922 -14.016 -13.898 1 96.62 74 ILE A C 1
ATOM 604 O O . ILE A 1 74 ? 14.828 -14.586 -13.961 1 96.62 74 ILE A O 1
ATOM 608 N N . LYS A 1 75 ? 16.484 -13.359 -14.867 1 96.94 75 LYS A N 1
ATOM 609 C CA . LYS A 1 75 ? 15.789 -13.242 -16.141 1 96.94 75 LYS A CA 1
ATOM 610 C C . LYS A 1 75 ? 15.523 -14.609 -16.75 1 96.94 75 LYS A C 1
ATOM 612 O O . LYS A 1 75 ? 14.414 -14.883 -17.219 1 96.94 75 LYS A O 1
ATOM 617 N N . GLU A 1 76 ? 16.5 -15.438 -16.734 1 97 76 GLU A N 1
ATOM 618 C CA . GLU A 1 76 ? 16.359 -16.781 -17.297 1 97 76 GLU A CA 1
ATOM 619 C C . GLU A 1 76 ? 15.344 -17.609 -16.516 1 97 76 GLU A C 1
ATOM 621 O O . GLU A 1 76 ? 14.531 -18.312 -17.125 1 97 76 GLU A O 1
ATOM 626 N N . LEU A 1 77 ? 15.375 -17.578 -15.242 1 96.69 77 LEU A N 1
ATOM 627 C CA . LEU A 1 77 ? 14.43 -18.297 -14.406 1 96.69 77 LEU A CA 1
ATOM 628 C C . LEU A 1 77 ? 13 -17.812 -14.641 1 96.69 77 LEU A C 1
ATOM 630 O O . LEU A 1 77 ? 12.07 -18.609 -14.703 1 96.69 77 LEU A O 1
ATOM 634 N N . ASN A 1 78 ? 12.938 -16.531 -14.789 1 96.19 78 ASN A N 1
ATOM 635 C CA . ASN A 1 78 ? 11.633 -15.953 -15.07 1 96.19 78 ASN A CA 1
ATOM 636 C C . ASN A 1 78 ? 11.07 -16.453 -16.391 1 96.19 78 ASN A C 1
ATOM 638 O O . ASN A 1 78 ? 9.883 -16.781 -16.484 1 96.19 78 ASN A O 1
ATOM 642 N N . LYS A 1 79 ? 11.859 -16.438 -17.359 1 96.88 79 LYS A N 1
ATOM 643 C CA . LYS A 1 79 ? 11.445 -16.938 -18.672 1 96.88 79 LYS A CA 1
ATOM 644 C C . LYS A 1 79 ? 10.938 -18.375 -18.578 1 96.88 79 LYS A C 1
ATOM 646 O O . LYS A 1 79 ? 9.914 -18.719 -19.172 1 96.88 79 LYS A O 1
ATOM 651 N N . LYS A 1 80 ? 11.602 -19.25 -17.906 1 96.88 80 LYS A N 1
ATOM 652 C CA . LYS A 1 80 ? 11.211 -20.641 -17.719 1 96.88 80 LYS A CA 1
ATOM 653 C C . LYS A 1 80 ? 9.883 -20.734 -16.969 1 96.88 80 LYS A C 1
ATOM 655 O O . LYS A 1 80 ? 9.008 -21.516 -17.344 1 96.88 80 LYS A O 1
ATOM 660 N N . LEU A 1 81 ? 9.812 -19.984 -15.969 1 96.38 81 LEU A N 1
ATOM 661 C CA . LEU A 1 81 ? 8.609 -20 -15.141 1 96.38 81 LEU A CA 1
ATOM 662 C C . LEU A 1 81 ? 7.387 -19.562 -15.945 1 96.38 81 LEU A C 1
ATOM 664 O O . LEU A 1 81 ? 6.305 -20.141 -15.797 1 96.38 81 LEU A O 1
ATOM 668 N N . LEU A 1 82 ? 7.59 -18.578 -16.828 1 96.19 82 LEU A N 1
ATOM 669 C CA . LEU A 1 82 ? 6.496 -18.047 -17.641 1 96.19 82 LEU A CA 1
ATOM 670 C C . LEU A 1 82 ? 6.012 -19.078 -18.656 1 96.19 82 LEU A C 1
ATOM 672 O O . LEU A 1 82 ? 4.91 -18.953 -19.188 1 96.19 82 LEU A O 1
ATOM 676 N N . LYS A 1 83 ? 6.785 -20.078 -18.891 1 96.69 83 LYS A N 1
ATOM 677 C CA . LYS A 1 83 ? 6.387 -21.141 -19.797 1 96.69 83 LYS A CA 1
ATOM 678 C C . LYS A 1 83 ? 5.516 -22.172 -19.078 1 96.69 83 LYS A C 1
ATOM 680 O O . LYS A 1 83 ? 4.863 -23 -19.719 1 96.69 83 LYS A O 1
ATOM 685 N N . GLU A 1 84 ? 5.504 -22.109 -17.797 1 96.88 84 GLU A N 1
ATOM 686 C CA . GLU A 1 84 ? 4.711 -23.047 -17.016 1 96.88 84 GLU A CA 1
ATOM 687 C C . GLU A 1 84 ? 3.256 -22.609 -16.938 1 96.88 84 GLU A C 1
ATOM 689 O O . GLU A 1 84 ? 2.941 -21.641 -16.234 1 96.88 84 GLU A O 1
ATOM 694 N N . LYS A 1 85 ? 2.367 -23.391 -17.547 1 96.44 85 LYS A N 1
ATOM 695 C CA . LYS A 1 85 ? 0.963 -23.016 -17.688 1 96.44 85 LYS A CA 1
ATOM 696 C C . LYS A 1 85 ? 0.291 -22.906 -16.328 1 96.44 85 LYS A C 1
ATOM 698 O O . LYS A 1 85 ? -0.54 -22.031 -16.094 1 96.44 85 LYS A O 1
ATOM 703 N N . LYS A 1 86 ? 0.618 -23.844 -15.438 1 96.75 86 LYS A N 1
ATOM 704 C CA . LYS A 1 86 ? 0.005 -23.828 -14.117 1 96.75 86 LYS A CA 1
ATOM 705 C C . LYS A 1 86 ? 0.373 -22.547 -13.352 1 96.75 86 LYS A C 1
ATOM 707 O O . LYS A 1 86 ? -0.466 -21.969 -12.664 1 96.75 86 LYS A O 1
ATOM 712 N N . TYR A 1 87 ? 1.574 -22.109 -13.508 1 97.5 87 TYR A N 1
ATOM 713 C CA . TYR A 1 87 ? 2.031 -20.891 -12.852 1 97.5 87 TYR A CA 1
ATOM 714 C C . TYR A 1 87 ? 1.397 -19.656 -13.484 1 97.5 87 TYR A C 1
ATOM 716 O O . TYR A 1 87 ? 0.894 -18.766 -12.773 1 97.5 87 TYR A O 1
ATOM 724 N N . THR A 1 88 ? 1.393 -19.578 -14.797 1 97.44 88 THR A N 1
ATOM 725 C CA . THR A 1 88 ? 0.858 -18.406 -15.469 1 97.44 88 THR A CA 1
ATOM 726 C C . THR A 1 88 ? -0.643 -18.266 -15.219 1 97.44 88 THR A C 1
ATOM 728 O O . THR A 1 88 ? -1.161 -17.156 -15.086 1 97.44 88 THR A O 1
ATOM 731 N N . ASN A 1 89 ? -1.311 -19.391 -15.148 1 97.88 89 ASN A N 1
ATOM 732 C CA . ASN A 1 89 ? -2.73 -19.359 -14.812 1 97.88 89 ASN A CA 1
ATOM 733 C C . ASN A 1 89 ? -2.959 -18.875 -13.383 1 97.88 89 ASN A C 1
ATOM 735 O O . ASN A 1 89 ? -3.875 -18.094 -13.133 1 97.88 89 ASN A O 1
ATOM 739 N N . TYR A 1 90 ? -2.096 -19.328 -12.492 1 97.88 90 TYR A N 1
ATOM 740 C CA . TYR A 1 90 ? -2.162 -18.891 -11.0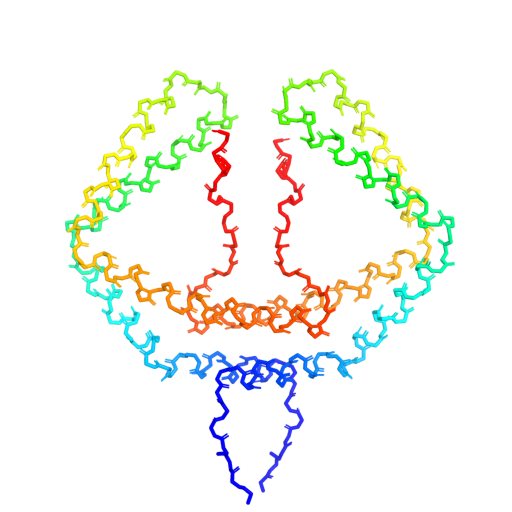94 1 97.88 90 TYR A CA 1
ATOM 741 C C . TYR A 1 90 ? -1.997 -17.391 -10.984 1 97.88 90 TYR A C 1
ATOM 743 O O . TYR A 1 90 ? -2.805 -16.719 -10.336 1 97.88 90 TYR A O 1
ATOM 751 N N . ILE A 1 91 ? -1.023 -16.859 -11.664 1 97.25 91 ILE A N 1
ATOM 752 C CA . ILE A 1 91 ? -0.736 -15.438 -11.602 1 97.25 91 ILE A CA 1
ATOM 753 C C . ILE A 1 91 ? -1.887 -14.648 -12.219 1 97.25 91 ILE A C 1
ATOM 755 O O . ILE A 1 91 ? -2.291 -13.609 -11.703 1 97.25 91 ILE A O 1
ATOM 759 N N . LYS A 1 92 ? -2.367 -15.094 -13.242 1 98.06 92 LYS A N 1
ATOM 760 C CA . LYS A 1 92 ? -3.486 -14.445 -13.93 1 98.06 92 LYS A CA 1
ATOM 761 C C . LYS A 1 92 ? -4.711 -14.375 -13.023 1 98.06 92 LYS A C 1
ATOM 763 O O . LYS A 1 92 ? -5.332 -13.32 -12.891 1 98.06 92 LYS A O 1
ATOM 768 N N . CYS A 1 93 ? -5.098 -15.461 -12.422 1 98.25 93 CYS A N 1
ATOM 769 C CA . CYS A 1 93 ? -6.254 -15.523 -11.539 1 98.25 93 CYS A CA 1
ATOM 770 C C . CYS A 1 93 ? -6.043 -14.656 -10.305 1 98.25 93 CYS A C 1
ATOM 772 O O . CYS A 1 93 ? -6.953 -13.938 -9.883 1 98.25 93 CYS A O 1
ATOM 774 N N . LYS A 1 94 ? -4.828 -14.727 -9.773 1 97.19 94 LYS A N 1
ATOM 775 C CA . LYS A 1 94 ? -4.488 -13.883 -8.633 1 97.19 94 LYS A CA 1
ATOM 776 C C . LYS A 1 94 ? -4.629 -12.406 -8.977 1 97.19 94 LYS A C 1
ATOM 778 O O . LYS A 1 94 ? -5.18 -11.633 -8.195 1 97.19 94 LYS A O 1
ATOM 783 N N . SER A 1 95 ? -4.199 -12.039 -10.117 1 97.31 95 SER A N 1
ATOM 784 C CA . SER A 1 95 ? -4.223 -10.648 -10.562 1 97.31 95 SER A CA 1
ATOM 785 C C . SER A 1 95 ? -5.648 -10.125 -10.664 1 97.31 95 SER A C 1
ATOM 787 O O . SER A 1 95 ? -5.902 -8.945 -10.406 1 97.31 95 SER A O 1
ATOM 789 N N . LYS A 1 96 ? -6.547 -10.938 -11.016 1 97.62 96 LYS A N 1
ATOM 790 C CA . LYS A 1 96 ? -7.953 -10.547 -11.086 1 97.62 96 LYS A CA 1
ATOM 791 C C . LYS A 1 96 ? -8.484 -10.164 -9.703 1 97.62 96 LYS A C 1
ATOM 793 O O . LYS A 1 96 ? -9.195 -9.172 -9.562 1 97.62 96 LYS A O 1
ATOM 798 N N . VAL A 1 97 ? -8.102 -10.93 -8.711 1 97.44 97 VAL A N 1
ATOM 799 C CA . VAL A 1 97 ? -8.523 -10.641 -7.348 1 97.44 97 VAL A CA 1
ATOM 800 C C . VAL A 1 97 ? -7.844 -9.367 -6.855 1 97.44 97 VAL A C 1
ATOM 802 O O . VAL A 1 97 ? -8.484 -8.508 -6.25 1 97.44 97 VAL A O 1
ATOM 805 N N . GLU A 1 98 ? -6.555 -9.258 -7.164 1 96.81 98 GLU A N 1
ATOM 806 C CA . GLU A 1 98 ? -5.816 -8.055 -6.789 1 96.81 98 GLU A CA 1
ATOM 807 C C . GLU A 1 98 ? -6.449 -6.805 -7.395 1 96.81 98 GLU A C 1
ATOM 809 O O . GLU A 1 98 ? -6.496 -5.754 -6.75 1 96.81 98 GLU A O 1
ATOM 814 N N . LYS A 1 99 ? -6.844 -6.926 -8.609 1 96.75 99 LYS A N 1
ATOM 815 C CA . LYS A 1 99 ? -7.5 -5.801 -9.273 1 96.75 99 LYS A CA 1
ATOM 816 C C . LYS A 1 99 ? -8.781 -5.406 -8.547 1 96.75 99 LYS A C 1
ATOM 818 O O . LYS A 1 99 ? -9.078 -4.219 -8.406 1 96.75 99 LYS A O 1
ATOM 823 N N . THR A 1 100 ? -9.562 -6.418 -8.133 1 96.38 100 THR A N 1
ATOM 824 C CA . THR A 1 100 ? -10.766 -6.16 -7.355 1 96.38 100 THR A CA 1
ATOM 825 C C . THR A 1 100 ? -10.43 -5.41 -6.07 1 96.38 100 THR A C 1
ATOM 827 O O . THR A 1 100 ? -11.078 -4.41 -5.738 1 96.38 100 THR A O 1
ATOM 830 N N . ILE A 1 101 ? -9.391 -5.855 -5.395 1 96.44 101 ILE A N 1
ATOM 831 C CA . ILE A 1 101 ? -8.961 -5.23 -4.148 1 96.44 101 ILE A CA 1
ATOM 832 C C . ILE A 1 101 ? -8.492 -3.803 -4.422 1 96.44 101 ILE A C 1
ATOM 834 O O . ILE A 1 101 ? -8.82 -2.879 -3.67 1 96.44 101 ILE A O 1
ATOM 838 N N . LYS A 1 102 ? -7.8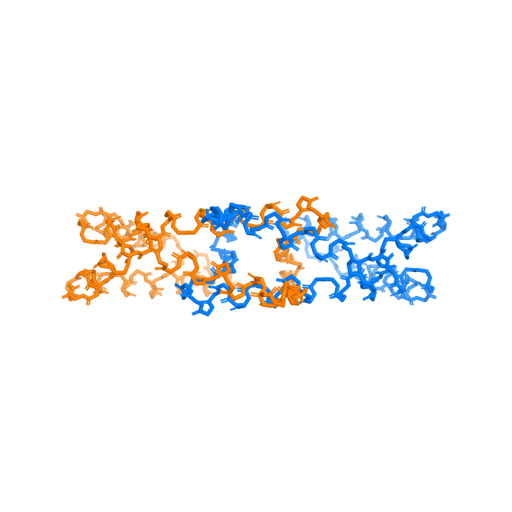44 -3.559 -5.48 1 95.56 102 LYS A N 1
ATOM 839 C CA . LYS A 1 102 ? -7.379 -2.23 -5.863 1 95.56 102 LYS A CA 1
ATOM 840 C C . LYS A 1 102 ? -8.555 -1.295 -6.141 1 95.56 102 LYS A C 1
ATOM 842 O O . LYS A 1 102 ? -8.508 -0.115 -5.789 1 95.56 102 LYS A O 1
ATOM 847 N N . ASN A 1 103 ? -9.492 -1.849 -6.793 1 96.31 103 ASN A N 1
ATOM 848 C CA . ASN A 1 103 ? -10.688 -1.05 -7.039 1 96.31 103 ASN A CA 1
ATOM 849 C C . ASN A 1 103 ? -11.359 -0.625 -5.73 1 96.31 103 ASN A C 1
ATOM 851 O O . ASN A 1 103 ? -11.836 0.504 -5.613 1 96.31 103 ASN A O 1
ATOM 855 N N . VAL A 1 104 ? -11.336 -1.516 -4.82 1 96.31 104 VAL A N 1
ATOM 856 C CA . VAL A 1 104 ? -11.859 -1.184 -3.498 1 96.31 104 VAL A CA 1
ATOM 857 C C . VAL A 1 104 ? -11.039 -0.045 -2.893 1 96.31 104 VAL A C 1
ATOM 859 O O . VAL A 1 104 ? -11.602 0.938 -2.4 1 96.31 104 VAL A O 1
ATOM 862 N N . ASP A 1 105 ? -9.766 -0.167 -2.955 1 95 105 ASP A N 1
ATOM 863 C CA . ASP A 1 105 ? -8.875 0.87 -2.439 1 95 105 ASP A CA 1
ATOM 864 C C . ASP A 1 105 ? -9.164 2.217 -3.102 1 95 105 ASP A C 1
ATOM 866 O O . ASP A 1 105 ? -9.195 3.25 -2.43 1 95 105 ASP A O 1
ATOM 870 N N . ASN A 1 106 ? -9.32 2.217 -4.359 1 96.38 106 ASN A N 1
ATOM 871 C CA . ASN A 1 106 ? -9.602 3.441 -5.102 1 96.38 106 ASN A CA 1
ATOM 872 C C . ASN A 1 106 ? -10.898 4.094 -4.641 1 96.38 106 ASN A C 1
ATOM 874 O O . ASN A 1 106 ? -10.984 5.32 -4.555 1 96.38 106 ASN A O 1
ATOM 878 N N . ILE A 1 107 ? -11.852 3.295 -4.418 1 96.5 107 ILE A N 1
ATOM 879 C CA . ILE A 1 107 ? -13.141 3.801 -3.957 1 96.5 107 ILE A CA 1
ATOM 880 C C . ILE A 1 107 ? -12.984 4.445 -2.582 1 96.5 107 ILE A C 1
ATOM 882 O O . ILE A 1 107 ? -13.469 5.551 -2.346 1 96.5 107 ILE A O 1
ATOM 886 N N . LEU A 1 108 ? -12.25 3.785 -1.702 1 96.62 108 LEU A N 1
ATOM 887 C CA . LEU A 1 108 ? -12.023 4.348 -0.375 1 96.62 108 LEU A CA 1
ATOM 888 C C . LEU A 1 108 ? -11.242 5.652 -0.466 1 96.62 108 LEU A C 1
ATOM 890 O O . LEU A 1 108 ? -11.539 6.609 0.25 1 96.62 108 LEU A O 1
ATOM 894 N N . GLU A 1 109 ? -10.273 5.641 -1.346 1 96.44 109 GLU A N 1
ATOM 895 C CA . GLU A 1 109 ? -9.516 6.867 -1.561 1 96.44 109 GLU A CA 1
ATOM 896 C C . GLU A 1 109 ? -10.414 7.996 -2.061 1 96.44 109 GLU A C 1
ATOM 898 O O . GLU A 1 109 ? -10.258 9.148 -1.647 1 96.44 109 GLU A O 1
ATOM 903 N N . TYR A 1 110 ? -11.258 7.668 -2.93 1 96.75 110 TYR A N 1
ATOM 904 C CA . TYR A 1 110 ? -12.188 8.648 -3.465 1 96.75 110 TYR A CA 1
ATOM 905 C C . TYR A 1 110 ? -13.023 9.281 -2.35 1 96.75 110 TYR A C 1
ATOM 907 O O . TYR A 1 110 ? -13.156 10.5 -2.281 1 96.75 110 TYR A O 1
ATOM 915 N N . TYR A 1 111 ? -13.508 8.469 -1.483 1 96.44 111 TYR A N 1
ATOM 916 C CA . TYR A 1 111 ? -14.406 8.953 -0.437 1 96.44 111 TYR A CA 1
ATOM 917 C C . TYR A 1 111 ? -13.625 9.648 0.67 1 96.44 111 TYR A C 1
ATOM 919 O O . TYR A 1 111 ? -14.125 10.586 1.295 1 96.44 111 TYR A O 1
ATOM 927 N N . THR A 1 112 ? -12.359 9.258 0.909 1 96.44 112 THR A N 1
ATOM 928 C CA . THR A 1 112 ? -11.656 9.742 2.09 1 96.44 112 THR A CA 1
ATOM 929 C C . THR A 1 112 ? -10.586 10.766 1.703 1 96.44 112 THR A C 1
ATOM 931 O O . THR A 1 112 ? -10.086 11.5 2.555 1 96.44 112 THR A O 1
ATOM 934 N N . GLY A 1 113 ? -10.18 10.734 0.413 1 94.69 113 GLY A N 1
ATOM 935 C CA . GLY A 1 113 ? -9.07 11.57 -0.026 1 94.69 113 GLY A CA 1
ATOM 936 C C . GLY A 1 113 ? -7.719 11.07 0.443 1 94.69 113 GLY A C 1
ATOM 937 O O . GLY A 1 113 ? -6.703 11.742 0.271 1 94.69 113 GLY A O 1
ATOM 938 N N . ILE A 1 114 ? -7.699 9.922 1.129 1 93.75 114 ILE A N 1
ATOM 939 C CA . ILE A 1 114 ? -6.469 9.383 1.694 1 93.75 114 ILE A CA 1
ATOM 940 C C . ILE A 1 114 ? -5.973 8.219 0.836 1 93.75 114 ILE A C 1
ATOM 942 O O . ILE A 1 114 ? -6.727 7.285 0.553 1 93.75 114 ILE A O 1
ATOM 946 N N . SER A 1 115 ? -4.812 8.391 0.364 1 87.12 115 SER A N 1
ATOM 947 C CA . SER A 1 115 ? -4.223 7.32 -0.438 1 87.12 115 SER A CA 1
ATOM 948 C C . SER A 1 115 ? -3.549 6.273 0.444 1 87.12 115 SER A C 1
ATOM 950 O O . SER A 1 115 ? -2.943 6.613 1.464 1 87.12 115 SER A O 1
ATOM 952 N N . ASN A 1 116 ? -3.885 5.148 0.271 1 72.5 116 ASN A N 1
ATOM 953 C CA . ASN A 1 116 ? -3.297 4.02 0.981 1 72.5 116 ASN A CA 1
ATOM 954 C C . ASN A 1 116 ? -1.91 3.678 0.442 1 72.5 116 ASN A C 1
ATOM 956 O O . ASN A 1 116 ? -1.338 2.645 0.795 1 72.5 116 ASN A O 1
ATOM 960 N N . SER A 1 117 ? -1.493 4.453 -0.485 1 62 117 SER A N 1
ATOM 961 C CA . SER A 1 117 ? -0.173 4.098 -0.996 1 62 117 SER A CA 1
ATOM 962 C C . SER A 1 117 ? 0.9 4.285 0.072 1 62 117 SER A C 1
ATOM 964 O O . SER A 1 117 ? 1.009 5.355 0.672 1 62 117 SER A O 1
ATOM 966 N N . LYS A 1 118 ? 1.196 3.213 0.724 1 52.69 118 LYS A N 1
ATOM 967 C CA . LYS A 1 118 ? 2.385 3.254 1.57 1 52.69 118 LYS A CA 1
ATOM 968 C C . LYS A 1 118 ? 3.521 4.008 0.886 1 52.69 118 LYS A C 1
ATOM 970 O O . LYS A 1 118 ? 4.062 3.543 -0.119 1 52.69 118 LYS A O 1
ATOM 975 N N . GLY A 1 119 ? 3.32 5.191 0.664 1 45.59 119 GLY A N 1
ATOM 976 C CA . GLY A 1 119 ? 4.555 5.863 0.289 1 45.59 119 GLY A CA 1
ATOM 977 C C . GLY A 1 119 ? 5.777 5.309 0.996 1 45.59 119 GLY A C 1
ATOM 978 O O . GLY A 1 119 ? 5.719 4.992 2.186 1 45.59 119 GLY A O 1
ATOM 979 N N . CYS A 1 120 ? 6.617 4.531 0.263 1 45.62 120 CYS A N 1
ATOM 980 C CA . CYS A 1 120 ? 7.949 4.332 0.82 1 45.62 120 CYS A CA 1
ATOM 981 C C . CYS A 1 120 ? 8.5 5.633 1.391 1 45.62 120 CYS A C 1
ATOM 983 O O . CYS A 1 120 ? 8.844 6.551 0.642 1 45.62 120 CYS A O 1
ATOM 985 N N . ASN A 1 121 ? 7.941 6.23 2.164 1 41.62 121 ASN A N 1
ATOM 986 C CA . ASN A 1 121 ? 8.688 7.363 2.703 1 41.62 121 ASN A CA 1
ATOM 987 C C . ASN A 1 121 ? 10.156 7.016 2.924 1 41.62 121 ASN A C 1
ATOM 989 O O . ASN A 1 121 ? 11.008 7.902 2.943 1 41.62 121 ASN A O 1
ATOM 993 N N . GLY A 1 122 ? 10.477 6.02 3.811 1 36.97 122 GLY A N 1
ATOM 994 C CA . GLY A 1 122 ? 11.781 5.738 4.387 1 36.97 122 GLY A CA 1
ATOM 995 C C . GLY A 1 122 ? 12.734 5.07 3.414 1 36.97 122 GLY A C 1
ATOM 996 O O . GLY A 1 122 ? 13.742 4.5 3.822 1 36.97 122 GLY A O 1
ATOM 997 N N . CYS A 1 123 ? 12.641 4.59 2.295 1 37.5 123 CYS A N 1
ATOM 998 C CA . CYS A 1 123 ? 13.891 3.91 1.986 1 37.5 123 CYS A CA 1
ATOM 999 C C . CYS A 1 123 ? 15.086 4.719 2.475 1 37.5 123 CYS A C 1
ATOM 1001 O O . CYS A 1 123 ? 15.484 5.695 1.834 1 37.5 123 CYS A O 1
ATOM 1003 N N . LYS A 1 124 ? 15.195 5.293 3.732 1 36.16 124 LYS A N 1
ATOM 1004 C CA . LYS A 1 124 ? 16.547 5.398 4.285 1 36.16 124 LYS A CA 1
ATOM 1005 C C . LYS A 1 124 ? 17.266 4.051 4.238 1 36.16 124 LYS A C 1
ATOM 1007 O O . LYS A 1 124 ? 16.703 3.029 4.648 1 36.16 124 LYS A O 1
ATOM 1012 N N . LYS A 1 125 ? 18.359 3.631 3.334 1 26.45 125 LYS A N 1
ATOM 1013 C CA . LYS A 1 125 ? 19.5 2.996 4.004 1 26.45 125 LYS A CA 1
ATOM 1014 C C . LYS A 1 125 ? 19.859 3.736 5.285 1 26.45 125 LYS A C 1
ATOM 1016 O O . LYS A 1 125 ? 19.812 4.965 5.336 1 26.45 125 LYS A O 1
ATOM 1021 N N . MET B 1 1 ? -38.844 -5.281 0.159 1 25.48 1 MET B N 1
ATOM 1022 C CA . MET B 1 1 ? -37.531 -4.613 0.143 1 25.48 1 MET B CA 1
ATOM 1023 C C . MET B 1 1 ? -36.5 -5.488 -0.532 1 25.48 1 MET B C 1
ATOM 1025 O O . MET B 1 1 ? -36.281 -6.629 -0.119 1 25.48 1 MET B O 1
ATOM 1029 N N . LYS B 1 2 ? -36.344 -5.582 -1.858 1 32.19 2 LYS B N 1
ATOM 1030 C CA . LYS B 1 2 ? -35.469 -6.277 -2.809 1 32.19 2 LYS B CA 1
ATOM 1031 C C . LYS B 1 2 ? -34.031 -6.355 -2.291 1 32.19 2 LYS B C 1
ATOM 1033 O O . LYS B 1 2 ? -33.406 -5.328 -2.088 1 32.19 2 LYS B O 1
ATOM 1038 N N . LEU B 1 3 ? -33.531 -7.098 -1.359 1 38.31 3 LEU B N 1
ATOM 1039 C CA . LEU B 1 3 ? -32.281 -7.508 -0.718 1 38.31 3 LEU B CA 1
ATOM 1040 C C . LEU B 1 3 ? -31.156 -7.578 -1.732 1 38.31 3 LEU B C 1
ATOM 1042 O O . LEU B 1 3 ? -30.891 -8.641 -2.299 1 38.31 3 LEU B O 1
ATOM 1046 N N . LEU B 1 4 ? -30.969 -6.844 -2.805 1 44.56 4 LEU B N 1
ATOM 1047 C CA . LEU B 1 4 ? -30.203 -6.723 -4.039 1 44.56 4 LEU B CA 1
ATOM 1048 C C . LEU B 1 4 ? -28.719 -6.977 -3.781 1 44.56 4 LEU B C 1
ATOM 1050 O O . LEU B 1 4 ? -28.156 -6.449 -2.824 1 44.56 4 LEU B O 1
ATOM 1054 N N . SER B 1 5 ? -28.141 -8.188 -3.885 1 51.59 5 SER B N 1
ATOM 1055 C CA . SER B 1 5 ? -26.828 -8.789 -3.781 1 51.59 5 SER B CA 1
ATOM 1056 C C . SER B 1 5 ? -25.734 -7.793 -4.156 1 51.59 5 SER B C 1
ATOM 1058 O O . SER B 1 5 ? -25.656 -7.344 -5.301 1 51.59 5 SER B O 1
ATOM 1060 N N . ASN B 1 6 ? -25.453 -6.789 -3.352 1 70.38 6 ASN B N 1
ATOM 1061 C CA . ASN B 1 6 ? -24.516 -5.719 -3.678 1 70.38 6 ASN B CA 1
ATOM 1062 C C . ASN B 1 6 ? -23.219 -6.27 -4.238 1 70.38 6 ASN B C 1
ATOM 1064 O O . ASN B 1 6 ? -22.672 -7.25 -3.719 1 70.38 6 ASN B O 1
ATOM 1068 N N . SER B 1 7 ? -22.969 -5.801 -5.469 1 90 7 SER B N 1
ATOM 1069 C CA . SER B 1 7 ? -21.656 -6.105 -6.027 1 90 7 SER B CA 1
ATOM 1070 C C . SER B 1 7 ? -20.531 -5.691 -5.074 1 90 7 SER B C 1
ATOM 1072 O O . SER B 1 7 ? -20.766 -4.953 -4.117 1 90 7 SER B O 1
ATOM 1074 N N . THR B 1 8 ? -19.5 -6.363 -5.145 1 95.31 8 THR B N 1
ATOM 1075 C CA . THR B 1 8 ? -18.312 -6.012 -4.391 1 95.31 8 THR B CA 1
ATOM 1076 C C . THR B 1 8 ? -18.094 -4.504 -4.391 1 95.31 8 THR B C 1
ATOM 1078 O O . THR B 1 8 ? -17.844 -3.902 -3.342 1 95.31 8 THR B O 1
ATOM 1081 N N . LEU B 1 9 ? -18.375 -3.854 -5.441 1 95.44 9 LEU B N 1
ATOM 1082 C CA . LEU B 1 9 ? -18.125 -2.422 -5.57 1 95.44 9 LEU B CA 1
ATOM 1083 C C . LEU B 1 9 ? -19.203 -1.613 -4.852 1 95.44 9 LEU B C 1
ATOM 1085 O O . LEU B 1 9 ? -18.922 -0.542 -4.312 1 95.44 9 LEU B O 1
ATOM 1089 N N . ASP B 1 10 ? -20.422 -2.164 -4.863 1 96.12 10 ASP B N 1
ATOM 1090 C CA . ASP B 1 10 ? -21.484 -1.505 -4.105 1 96.12 10 ASP B CA 1
ATOM 1091 C C . ASP B 1 10 ? -21.172 -1.508 -2.611 1 96.12 10 ASP B C 1
ATOM 1093 O O . ASP B 1 10 ? -21.391 -0.504 -1.927 1 96.12 10 ASP B O 1
ATOM 1097 N N . ILE B 1 11 ? -20.688 -2.584 -2.125 1 96.69 11 ILE B N 1
ATOM 1098 C CA . ILE B 1 11 ? -20.328 -2.688 -0.715 1 96.69 11 ILE B CA 1
ATOM 1099 C C . ILE B 1 11 ? -19.156 -1.751 -0.41 1 96.69 11 ILE B C 1
ATOM 1101 O O . ILE B 1 11 ? -19.125 -1.109 0.643 1 96.69 11 ILE B O 1
ATOM 1105 N N . ALA B 1 12 ? -18.203 -1.634 -1.349 1 96.88 12 ALA B N 1
ATOM 1106 C CA . ALA B 1 12 ? -17.078 -0.712 -1.192 1 96.88 12 ALA B CA 1
ATOM 1107 C C . ALA B 1 12 ? -17.562 0.732 -1.102 1 96.88 12 ALA B C 1
ATOM 1109 O O . ALA B 1 12 ? -17.062 1.512 -0.289 1 96.88 12 ALA B O 1
ATOM 1110 N N . ARG B 1 13 ? -18.516 1.113 -1.916 1 97.06 13 ARG B N 1
ATOM 1111 C CA . ARG B 1 13 ? -19.062 2.469 -1.878 1 97.06 13 ARG B CA 1
ATOM 1112 C C . ARG B 1 13 ? -19.766 2.738 -0.555 1 97.06 13 ARG B C 1
ATOM 1114 O O . ARG B 1 13 ? -19.641 3.822 0.018 1 97.06 13 ARG B O 1
ATOM 1121 N N . GLU B 1 14 ? -20.516 1.748 -0.114 1 96.38 14 GLU B N 1
ATOM 1122 C CA . GLU B 1 14 ? -21.156 1.871 1.195 1 96.38 14 GLU B CA 1
ATOM 1123 C C . GLU B 1 14 ? -20.109 2.045 2.297 1 96.38 14 GLU B C 1
ATOM 1125 O O . GLU B 1 14 ? -20.297 2.861 3.205 1 96.38 14 GLU B O 1
ATOM 1130 N N . LEU B 1 15 ? -19.047 1.328 2.24 1 96.81 15 LEU B N 1
ATOM 1131 C CA . LEU B 1 15 ? -17.953 1.431 3.197 1 96.81 15 LEU B CA 1
ATOM 1132 C C . LEU B 1 15 ? -17.344 2.83 3.182 1 96.81 15 LEU B C 1
ATOM 1134 O O . LEU B 1 15 ? -17.172 3.449 4.234 1 96.81 15 LEU B O 1
ATOM 1138 N N . GLY B 1 16 ? -17.078 3.336 1.996 1 97.12 16 GLY B N 1
ATOM 1139 C CA . GLY B 1 16 ? -16.547 4.684 1.853 1 97.12 16 GLY B CA 1
ATOM 1140 C C . GLY B 1 16 ? -17.453 5.742 2.465 1 97.12 16 GLY B C 1
ATOM 1141 O O . GLY B 1 16 ? -16.984 6.609 3.203 1 97.12 16 GLY B O 1
ATOM 1142 N N . LYS B 1 17 ? -18.734 5.609 2.182 1 97.19 17 LYS B N 1
ATOM 1143 C CA . LYS B 1 17 ? -19.703 6.551 2.725 1 97.19 17 LYS B CA 1
ATOM 1144 C C . LYS B 1 17 ? -19.766 6.461 4.246 1 97.19 17 LYS B C 1
ATOM 1146 O O . LYS B 1 17 ? -19.844 7.48 4.934 1 97.19 17 LYS B O 1
ATOM 1151 N N . THR B 1 18 ? -19.719 5.285 4.73 1 97.31 18 THR B N 1
ATOM 1152 C CA . THR B 1 18 ? -19.781 5.07 6.172 1 97.31 18 THR B CA 1
ATOM 1153 C C . THR B 1 18 ? -18.578 5.695 6.863 1 97.31 18 THR B C 1
ATOM 1155 O O . THR B 1 18 ? -18.703 6.309 7.926 1 97.31 18 THR B O 1
ATOM 1158 N N . ILE B 1 19 ? -17.391 5.586 6.312 1 97.44 19 ILE B N 1
ATOM 1159 C CA . ILE B 1 19 ? -16.188 6.215 6.863 1 97.44 19 ILE B CA 1
ATOM 1160 C C . ILE B 1 19 ? -16.344 7.734 6.828 1 97.44 19 ILE B C 1
ATOM 1162 O O . ILE B 1 19 ? -16.047 8.414 7.812 1 97.44 19 ILE B O 1
ATOM 1166 N N . GLN B 1 20 ? -16.891 8.258 5.754 1 97.19 20 GLN B N 1
ATOM 1167 C CA . GLN B 1 20 ? -17.062 9.695 5.602 1 97.19 20 GLN B CA 1
ATOM 1168 C C . GLN B 1 20 ? -18.047 10.242 6.641 1 97.19 20 GLN B C 1
ATOM 1170 O O . GLN B 1 20 ? -17.906 11.375 7.094 1 97.19 20 GLN B O 1
ATOM 1175 N N . ASP B 1 21 ? -19 9.422 7.039 1 96.69 21 ASP B N 1
ATOM 1176 C CA . ASP B 1 21 ? -20.031 9.859 7.969 1 96.69 21 ASP B CA 1
ATOM 1177 C C . ASP B 1 21 ? -19.578 9.672 9.414 1 96.69 21 ASP B C 1
ATOM 1179 O O . ASP B 1 21 ? -20.281 10.086 10.344 1 96.69 21 ASP B O 1
ATOM 1183 N N . SER B 1 22 ? -18.406 9.086 9.617 1 96.25 22 SER B N 1
ATOM 1184 C CA . SER B 1 22 ? -17.922 8.797 10.969 1 96.25 22 SER B CA 1
ATOM 1185 C C . SER B 1 22 ? -17.453 10.062 11.664 1 96.25 22 SER B C 1
ATOM 1187 O O . SER B 1 22 ? -17.062 11.039 11.008 1 96.25 22 SER B O 1
ATOM 1189 N N . GLU B 1 23 ? -17.484 10.047 12.961 1 97.19 23 GLU B N 1
ATOM 1190 C CA . GLU B 1 23 ? -16.969 11.156 13.758 1 97.19 23 GLU B CA 1
ATOM 1191 C C . GLU B 1 23 ? -15.484 11.398 13.477 1 97.19 23 GLU B C 1
ATOM 1193 O O . GLU B 1 23 ? -15.047 12.547 13.375 1 97.19 23 GLU B O 1
ATOM 1198 N N . GLU B 1 24 ? -14.727 10.344 13.305 1 97.38 24 GLU B N 1
ATOM 1199 C CA . GLU B 1 24 ? -13.305 10.445 13.016 1 97.38 24 GLU B CA 1
ATOM 1200 C C . GLU B 1 24 ? -13.047 11.219 11.734 1 97.38 24 GLU B C 1
ATOM 1202 O O . GLU B 1 24 ? -12.133 12.047 11.664 1 97.38 24 GLU B O 1
ATOM 1207 N N . TYR B 1 25 ? -13.812 11.016 10.781 1 98.06 25 TYR B N 1
ATOM 1208 C CA . TYR B 1 25 ? -13.625 11.68 9.5 1 98.06 25 TYR B CA 1
ATOM 1209 C C . TYR B 1 25 ? -14.047 13.141 9.578 1 98.06 25 TYR B C 1
ATOM 1211 O O . TYR B 1 25 ? -13.367 14.016 9.031 1 98.06 25 TYR B O 1
ATOM 1219 N N . ILE B 1 26 ? -15.133 13.391 10.195 1 98.44 26 ILE B N 1
ATOM 1220 C CA . ILE B 1 26 ? -15.625 14.75 10.352 1 98.44 26 ILE B CA 1
ATOM 1221 C C . ILE B 1 26 ? -14.586 15.594 11.086 1 98.44 26 ILE B C 1
ATOM 1223 O O . ILE B 1 26 ? -14.297 16.719 10.68 1 98.44 26 ILE B O 1
ATOM 1227 N N . GLU B 1 27 ? -13.984 15.047 12.125 1 98.5 27 GLU B N 1
ATOM 1228 C CA . GLU B 1 27 ? -12.922 15.734 12.852 1 98.5 27 GLU B CA 1
ATOM 1229 C C . GLU B 1 27 ? -11.703 15.953 11.961 1 98.5 27 GLU B C 1
ATOM 1231 O O . GLU B 1 27 ? -11.047 17 12.047 1 98.5 27 GLU B O 1
ATOM 1236 N N . TYR B 1 28 ? -11.359 14.977 11.156 1 98.5 28 TYR B N 1
ATOM 1237 C CA . TYR B 1 28 ? -10.25 15.07 10.211 1 98.5 28 TYR B CA 1
ATOM 1238 C C . TYR B 1 28 ? -10.445 16.234 9.258 1 98.5 28 TYR B C 1
ATOM 1240 O O . TYR B 1 28 ? -9.555 17.078 9.094 1 98.5 28 TYR B O 1
ATOM 1248 N N . ILE B 1 29 ? -11.617 16.375 8.773 1 98.38 29 ILE B N 1
ATOM 1249 C CA . ILE B 1 29 ? -11.914 17.422 7.816 1 98.38 29 ILE B CA 1
ATOM 1250 C C . ILE B 1 29 ? -11.852 18.781 8.508 1 98.38 29 ILE B C 1
ATOM 1252 O O . ILE B 1 29 ? -11.289 19.75 7.973 1 98.38 29 ILE B O 1
ATOM 1256 N N . LYS B 1 30 ? -12.398 18.859 9.641 1 98.5 30 LYS B N 1
ATOM 1257 C CA . LYS B 1 30 ? -12.367 20.094 10.414 1 98.5 30 LYS B CA 1
ATOM 1258 C C . LYS B 1 30 ? -10.93 20.516 10.711 1 98.5 30 LYS B C 1
ATOM 1260 O O . LYS B 1 30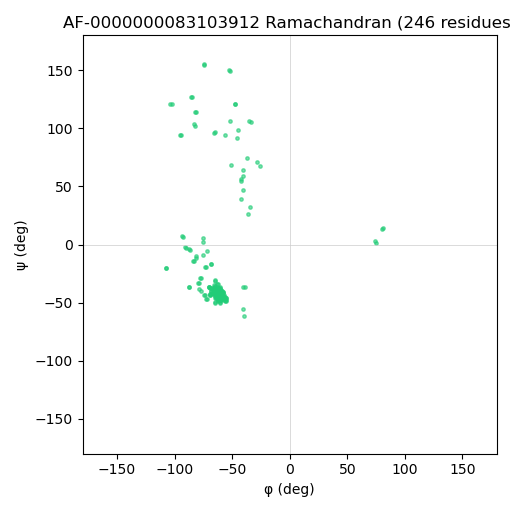 ? -10.562 21.688 10.516 1 98.5 30 LYS B O 1
ATOM 1265 N N . SER B 1 31 ? -10.125 19.578 11.172 1 98.31 31 SER B N 1
ATOM 1266 C CA . SER B 1 31 ? -8.727 19.859 11.5 1 98.31 31 SER B CA 1
ATOM 1267 C C . SER B 1 31 ? -7.934 20.234 10.25 1 98.31 31 SER B C 1
ATOM 1269 O O . SER B 1 31 ? -7.051 21.094 10.305 1 98.31 31 SER B O 1
ATOM 1271 N N . GLN B 1 32 ? -8.25 19.594 9.219 1 97.62 32 GLN B N 1
ATOM 1272 C CA . GLN B 1 32 ? -7.613 19.891 7.941 1 97.62 32 GLN B CA 1
ATOM 1273 C C . GLN B 1 32 ? -7.879 21.344 7.523 1 97.62 32 GLN B C 1
ATOM 1275 O O . GLN B 1 32 ? -6.957 22.047 7.121 1 97.62 32 GLN B O 1
ATOM 1280 N N . GLU B 1 33 ? -9.055 21.75 7.617 1 97.75 33 GLU B N 1
ATOM 1281 C CA . GLU B 1 33 ? -9.438 23.109 7.281 1 97.75 33 GLU B CA 1
ATOM 1282 C C . GLU B 1 33 ? -8.695 24.125 8.148 1 97.75 33 GLU B C 1
ATOM 1284 O O . GLU B 1 33 ? -8.195 25.125 7.648 1 97.75 33 GLU B O 1
ATOM 1289 N N . GLU B 1 34 ? -8.617 23.859 9.375 1 97.62 34 GLU B N 1
ATOM 1290 C CA . GLU B 1 34 ? -7.918 24.75 10.305 1 97.62 34 GLU B CA 1
ATOM 1291 C C . GLU B 1 34 ? -6.438 24.859 9.953 1 97.62 34 GLU B C 1
ATOM 1293 O O . GLU B 1 34 ? -5.871 25.953 9.977 1 97.62 34 GLU B O 1
ATOM 1298 N N . TYR B 1 35 ? -5.883 23.719 9.648 1 97.31 35 TYR B N 1
ATOM 1299 C CA . TYR B 1 35 ? -4.473 23.672 9.281 1 97.31 35 TYR B CA 1
ATOM 1300 C C . TYR B 1 35 ? -4.219 24.391 7.969 1 97.31 35 TYR B C 1
ATOM 1302 O O . TYR B 1 35 ? -3.318 25.234 7.883 1 97.31 35 TYR B O 1
ATOM 1310 N N . TYR B 1 36 ? -5.031 24.234 7.016 1 96.69 36 TYR B N 1
ATOM 1311 C CA . TYR B 1 36 ? -4.82 24.828 5.699 1 96.69 36 TYR B CA 1
ATOM 1312 C C . TYR B 1 36 ? -5.07 26.328 5.727 1 96.69 36 TYR B C 1
ATOM 1314 O O . TYR B 1 36 ? -4.559 27.062 4.879 1 96.69 36 TYR B O 1
ATOM 1322 N N . ASN B 1 37 ? -5.734 26.75 6.672 1 96.62 37 ASN B N 1
ATOM 1323 C CA . ASN B 1 37 ? -6.008 28.172 6.793 1 96.62 37 ASN B CA 1
ATOM 1324 C C . ASN B 1 37 ? -4.938 28.891 7.617 1 96.62 37 ASN B C 1
ATOM 1326 O O . ASN B 1 37 ? -4.961 30.109 7.754 1 96.62 37 ASN B O 1
ATOM 1330 N N . ASP B 1 38 ? -4.008 28.141 8.109 1 96.19 38 ASP B N 1
ATOM 1331 C CA . ASP B 1 38 ? -2.877 28.719 8.828 1 96.19 38 ASP B CA 1
ATOM 1332 C C . ASP B 1 38 ? -1.682 28.922 7.902 1 96.19 38 ASP B C 1
ATOM 1334 O O . ASP B 1 38 ? -0.838 28.031 7.766 1 96.19 38 ASP B O 1
ATOM 1338 N N . SER B 1 39 ? -1.568 30.094 7.355 1 94.94 39 SER B N 1
ATOM 1339 C CA . SER B 1 39 ? -0.576 30.391 6.328 1 94.94 39 SER B CA 1
ATOM 1340 C C . SER B 1 39 ? 0.84 30.141 6.84 1 94.94 39 SER B C 1
ATOM 1342 O O . SER B 1 39 ? 1.69 29.641 6.109 1 94.94 39 SER B O 1
ATOM 1344 N N . ASN B 1 40 ? 1.098 30.516 8.086 1 94.38 40 ASN B N 1
ATOM 1345 C CA . ASN B 1 40 ? 2.426 30.328 8.656 1 94.38 40 ASN B CA 1
ATOM 1346 C C . ASN B 1 40 ? 2.803 28.844 8.719 1 94.38 40 ASN B C 1
ATOM 1348 O O . ASN B 1 40 ? 3.887 28.469 8.289 1 94.38 40 ASN B O 1
ATOM 1352 N N . THR B 1 41 ? 1.914 28.109 9.219 1 96 41 THR B N 1
ATOM 1353 C CA . THR B 1 41 ? 2.166 26.672 9.336 1 96 41 THR B CA 1
ATOM 1354 C C . THR B 1 41 ? 2.279 26.031 7.953 1 96 41 THR B C 1
ATOM 1356 O O . THR B 1 41 ? 3.137 25.172 7.73 1 96 41 THR B O 1
ATOM 1359 N N . MET B 1 42 ? 1.483 26.453 6.988 1 95.94 42 MET B N 1
ATOM 1360 C CA . MET B 1 42 ? 1.509 25.938 5.625 1 95.94 42 MET B CA 1
ATOM 1361 C C . MET B 1 42 ? 2.852 26.203 4.961 1 95.94 42 MET B C 1
ATOM 1363 O O . MET B 1 42 ? 3.361 25.375 4.207 1 95.94 42 MET B O 1
ATOM 1367 N N . LYS B 1 43 ? 3.354 27.344 5.195 1 96.19 43 LYS B N 1
ATOM 1368 C CA . LYS B 1 43 ? 4.66 27.703 4.648 1 96.19 43 LYS B CA 1
ATOM 1369 C C . LYS B 1 43 ? 5.75 26.781 5.195 1 96.19 43 LYS B C 1
ATOM 1371 O O . LYS B 1 43 ? 6.617 26.328 4.449 1 96.19 43 LYS B O 1
ATOM 1376 N N . LEU B 1 44 ? 5.699 26.562 6.5 1 96 44 LEU B N 1
ATOM 1377 C CA . LEU B 1 44 ? 6.648 25.656 7.137 1 96 44 LEU B CA 1
ATOM 1378 C C . LEU B 1 44 ? 6.551 24.266 6.531 1 96 44 LEU B C 1
ATOM 1380 O O . LEU B 1 44 ? 7.57 23.641 6.211 1 96 44 LEU B O 1
ATOM 1384 N N . LYS B 1 45 ? 5.418 23.75 6.359 1 97.25 45 LYS B N 1
ATOM 1385 C CA . LYS B 1 45 ? 5.164 22.438 5.789 1 97.25 45 LYS B CA 1
ATOM 1386 C C . LYS B 1 45 ? 5.648 22.359 4.344 1 97.25 45 LYS B C 1
ATOM 1388 O O . LYS B 1 45 ? 6.238 21.344 3.936 1 97.25 45 LYS B O 1
ATOM 1393 N N . SER B 1 46 ? 5.398 23.359 3.578 1 96.62 46 SER B N 1
ATOM 1394 C CA . SER B 1 46 ? 5.859 23.422 2.195 1 96.62 46 SER B CA 1
ATOM 1395 C C . SER B 1 46 ? 7.379 23.359 2.113 1 96.62 46 SER B C 1
ATOM 1397 O O . SER B 1 46 ? 7.934 22.625 1.295 1 96.62 46 SER B O 1
ATOM 1399 N N . LYS B 1 47 ? 8 24.109 2.93 1 97.06 47 LYS B N 1
ATOM 1400 C CA . LYS B 1 47 ? 9.461 24.094 2.982 1 97.06 47 LYS B CA 1
ATOM 1401 C C . LYS B 1 47 ? 9.984 22.703 3.328 1 97.06 47 LYS B C 1
ATOM 1403 O O . LYS B 1 47 ? 10.945 22.234 2.721 1 97.06 47 LYS B O 1
ATOM 1408 N N . LEU B 1 48 ? 9.422 22.141 4.281 1 97.19 48 LEU B N 1
ATOM 1409 C CA . LEU B 1 48 ? 9.789 20.781 4.66 1 97.19 48 LEU B CA 1
ATOM 1410 C C . LEU B 1 48 ? 9.656 19.844 3.473 1 97.19 48 LEU B C 1
ATOM 1412 O O . LEU B 1 48 ? 10.562 19.031 3.211 1 97.19 48 LEU B O 1
ATOM 1416 N N . ASP B 1 49 ? 8.578 19.891 2.795 1 96 49 ASP B N 1
ATOM 1417 C CA . ASP B 1 49 ? 8.336 19.031 1.638 1 96 49 ASP B CA 1
ATOM 1418 C C . ASP B 1 49 ? 9.406 19.25 0.567 1 96 49 ASP B C 1
ATOM 1420 O O . ASP B 1 49 ? 9.891 18.297 -0.033 1 96 49 ASP B O 1
ATOM 1424 N N . GLU B 1 50 ? 9.68 20.438 0.353 1 96.56 50 GLU B N 1
ATOM 1425 C CA . GLU B 1 50 ? 10.688 20.781 -0.641 1 96.56 50 GLU B CA 1
ATOM 1426 C C . GLU B 1 50 ? 12.047 20.188 -0.274 1 96.56 50 GLU B C 1
ATOM 1428 O O . GLU B 1 50 ? 12.727 19.609 -1.121 1 96.56 50 GLU B O 1
ATOM 1433 N N . LYS B 1 51 ? 12.422 20.344 0.948 1 95.38 51 LYS B N 1
ATOM 1434 C CA . LYS B 1 51 ? 13.703 19.828 1.415 1 95.38 51 LYS B CA 1
ATOM 1435 C C . LYS B 1 51 ? 13.727 18.297 1.355 1 95.38 51 LYS B C 1
ATOM 1437 O O . LYS B 1 51 ? 14.758 17.703 1.012 1 95.38 51 LYS B O 1
ATOM 1442 N N . THR B 1 52 ? 12.68 17.719 1.641 1 94.25 52 THR B N 1
ATOM 1443 C CA . THR B 1 52 ? 12.555 16.266 1.577 1 94.25 52 THR B CA 1
ATOM 1444 C C . THR B 1 52 ? 12.711 15.773 0.141 1 94.25 52 THR B C 1
ATOM 1446 O O . THR B 1 52 ? 13.406 14.789 -0.111 1 94.25 52 THR B O 1
ATOM 1449 N N . LYS B 1 53 ? 12.062 16.406 -0.725 1 94.5 53 LYS B N 1
ATOM 1450 C CA . LYS B 1 53 ? 12.203 16.062 -2.137 1 94.5 53 LYS B CA 1
ATOM 1451 C C . LYS B 1 53 ? 13.656 16.203 -2.594 1 94.5 53 LYS B C 1
ATOM 1453 O O . LYS B 1 53 ? 14.172 15.336 -3.316 1 94.5 53 LYS B O 1
ATOM 1458 N N . LEU B 1 54 ? 14.266 17.266 -2.209 1 92.31 54 LEU B N 1
ATOM 1459 C CA . LEU B 1 54 ? 15.664 17.484 -2.543 1 92.31 54 LEU B CA 1
ATOM 1460 C C . LEU B 1 54 ? 16.547 16.375 -1.977 1 92.31 54 LEU B C 1
ATOM 1462 O O . LEU B 1 54 ? 17.422 15.859 -2.67 1 92.31 54 LEU B O 1
ATOM 1466 N N . TYR B 1 55 ? 16.266 16.016 -0.739 1 92.06 55 TYR B N 1
ATOM 1467 C CA . TYR B 1 55 ? 16.984 14.93 -0.073 1 92.06 55 TYR B CA 1
ATOM 1468 C C . TYR B 1 55 ? 16.875 13.633 -0.876 1 92.06 55 TYR B C 1
ATOM 1470 O O . TYR B 1 55 ? 17.891 12.992 -1.156 1 92.06 55 TYR B O 1
ATOM 1478 N N . ASN B 1 56 ? 15.719 13.266 -1.307 1 89.06 56 ASN B N 1
ATOM 1479 C CA . ASN B 1 56 ? 15.492 12.039 -2.068 1 89.06 56 ASN B CA 1
ATOM 1480 C C . ASN B 1 56 ? 16.172 12.094 -3.43 1 89.06 56 ASN B C 1
ATOM 1482 O O . ASN B 1 56 ? 16.734 11.086 -3.885 1 89.06 56 ASN B O 1
ATOM 1486 N N . LYS B 1 57 ? 16.094 13.211 -3.99 1 89.06 57 LYS B N 1
ATOM 1487 C CA . LYS B 1 57 ? 16.766 13.383 -5.277 1 89.06 57 LYS B CA 1
ATOM 1488 C C . LYS B 1 57 ? 18.266 13.164 -5.152 1 89.06 57 LYS B C 1
ATOM 1490 O O . LYS B 1 57 ? 18.859 12.461 -5.965 1 89.06 57 LYS B O 1
ATOM 1495 N N . LEU B 1 58 ? 18.828 13.695 -4.125 1 86.88 58 LEU B N 1
ATOM 1496 C CA . LEU B 1 58 ? 20.266 13.578 -3.902 1 86.88 58 LEU B CA 1
ATOM 1497 C C . LEU B 1 58 ? 20.656 12.141 -3.566 1 86.88 58 LEU B C 1
ATOM 1499 O O . LEU B 1 58 ? 21.703 11.656 -4.004 1 86.88 58 LEU B O 1
ATOM 1503 N N . LEU B 1 59 ? 19.875 11.523 -2.814 1 83 59 LEU B N 1
ATOM 1504 C CA . LEU B 1 59 ? 20.094 10.117 -2.471 1 83 59 LEU B CA 1
ATOM 1505 C C . LEU B 1 59 ? 20.141 9.258 -3.727 1 83 59 LEU B C 1
ATOM 1507 O O . LEU B 1 59 ? 21.031 8.398 -3.855 1 83 59 LEU B O 1
ATOM 1511 N N . VAL B 1 60 ? 19.328 9.508 -4.617 1 78.75 60 VAL B N 1
ATOM 1512 C CA . VAL B 1 60 ? 19.281 8.758 -5.863 1 78.75 60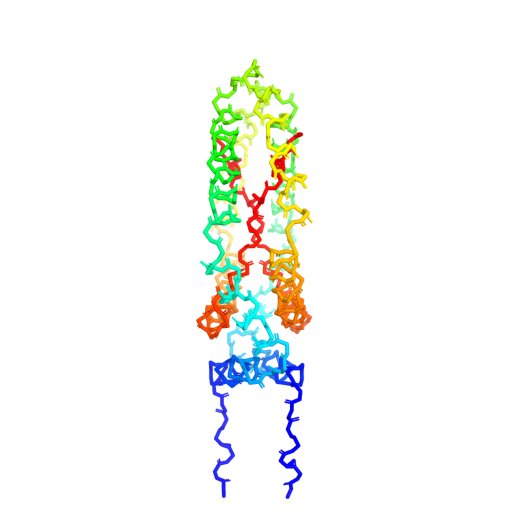 VAL B CA 1
ATOM 1513 C C . VAL B 1 60 ? 20.5 9.062 -6.711 1 78.75 60 VAL B C 1
ATOM 1515 O O . VAL B 1 60 ? 21.062 8.164 -7.355 1 78.75 60 VAL B O 1
ATOM 1518 N N . GLU B 1 61 ? 20.922 10.289 -6.656 1 83.69 61 GLU B N 1
ATOM 1519 C CA . GLU B 1 61 ? 22.062 10.711 -7.461 1 83.69 61 GLU B CA 1
ATOM 1520 C C . GLU B 1 61 ? 23.375 10.328 -6.801 1 83.69 61 GLU B C 1
ATOM 1522 O O . GLU B 1 61 ? 24.438 10.398 -7.43 1 83.69 61 GLU B O 1
ATOM 1527 N N . GLY B 1 62 ? 23.328 9.906 -5.629 1 73.19 62 GLY B N 1
ATOM 1528 C CA . GLY B 1 62 ? 24.516 9.43 -4.941 1 73.19 62 GLY B CA 1
ATOM 1529 C C . GLY B 1 62 ? 25.375 10.547 -4.387 1 73.19 62 GLY B C 1
ATOM 1530 O O . GLY B 1 62 ? 26.578 10.367 -4.191 1 73.19 62 GLY B O 1
ATOM 1531 N N . GLN B 1 63 ? 24.859 11.719 -4.336 1 70.75 63 GLN B N 1
ATOM 1532 C CA . GLN B 1 63 ? 25.641 12.836 -3.797 1 70.75 63 GLN B CA 1
ATOM 1533 C C . GLN B 1 63 ? 25.562 12.859 -2.271 1 70.75 63 GLN B C 1
ATOM 1535 O O . GLN B 1 63 ? 24.547 13.25 -1.697 1 70.75 63 GLN B O 1
ATOM 1540 N N . LYS B 1 64 ? 26.594 12.422 -1.54 1 70.69 64 LYS B N 1
ATOM 1541 C CA . LYS B 1 64 ? 26.609 12.219 -0.095 1 70.69 64 LYS B CA 1
ATOM 1542 C C . LYS B 1 64 ? 26.781 13.539 0.647 1 70.69 64 LYS B C 1
ATOM 1544 O O . LYS B 1 64 ? 26.203 13.734 1.722 1 70.69 64 LYS B O 1
ATOM 1549 N N . THR B 1 65 ? 27.609 14.43 0.117 1 71 65 THR B N 1
ATOM 1550 C CA . THR B 1 65 ? 28.062 15.594 0.864 1 71 65 THR B CA 1
ATOM 1551 C C . THR B 1 65 ? 26.891 16.469 1.268 1 71 65 THR B C 1
ATOM 1553 O O . THR B 1 65 ? 26.812 16.938 2.408 1 71 65 THR B O 1
ATOM 1556 N N . ASP B 1 66 ? 25.906 16.609 0.447 1 80.38 66 ASP B N 1
ATOM 1557 C CA . ASP B 1 66 ? 24.828 17.562 0.709 1 80.38 66 ASP B CA 1
ATOM 1558 C C . ASP B 1 66 ? 23.656 16.906 1.425 1 80.38 66 ASP B C 1
ATOM 1560 O O . ASP B 1 66 ? 22.797 17.578 1.987 1 80.38 66 ASP B O 1
ATOM 1564 N N . ILE B 1 67 ? 23.922 15.711 1.783 1 86.62 67 ILE B N 1
ATOM 1565 C CA . ILE B 1 67 ? 22.797 14.953 2.324 1 86.62 67 ILE B CA 1
ATOM 1566 C C . ILE B 1 67 ? 22.688 15.195 3.828 1 86.62 67 ILE B C 1
ATOM 1568 O O . ILE B 1 67 ? 21.578 15.312 4.367 1 86.62 67 ILE B O 1
ATOM 1572 N N . LYS B 1 68 ? 23.828 15.297 4.355 1 87.69 68 LYS B N 1
ATOM 1573 C CA . LYS B 1 68 ? 23.828 15.492 5.805 1 87.69 68 LYS B CA 1
ATOM 1574 C C . LYS B 1 68 ? 23.188 16.828 6.18 1 87.69 68 LYS B C 1
ATOM 1576 O O . LYS B 1 68 ? 22.359 16.891 7.09 1 87.69 68 LYS B O 1
ATOM 1581 N N . ASN B 1 69 ? 23.625 17.922 5.543 1 91.31 69 ASN B N 1
ATOM 1582 C CA . ASN B 1 69 ? 23.094 19.25 5.832 1 91.31 69 ASN B CA 1
ATOM 1583 C C . ASN B 1 69 ? 21.594 19.328 5.59 1 91.31 69 ASN B C 1
ATOM 1585 O O . ASN B 1 69 ? 20.844 19.891 6.395 1 91.31 69 ASN B O 1
ATOM 1589 N N . ILE B 1 70 ? 21.203 18.703 4.559 1 94.56 70 ILE B N 1
ATOM 1590 C CA . ILE B 1 70 ? 19.781 18.734 4.219 1 94.56 70 ILE B CA 1
ATOM 1591 C C . ILE B 1 70 ? 18.984 17.922 5.242 1 94.56 70 ILE B C 1
ATOM 1593 O O . ILE B 1 70 ? 17.891 18.312 5.629 1 94.56 70 ILE B O 1
ATOM 1597 N N . SER B 1 71 ? 19.625 16.891 5.617 1 93.75 71 SER B N 1
ATOM 1598 C CA . SER B 1 71 ? 19 16.062 6.645 1 93.75 71 SER B CA 1
ATOM 1599 C C . SER B 1 71 ? 18.781 16.859 7.93 1 93.75 71 SER B C 1
ATOM 1601 O O . SER B 1 71 ? 17.719 16.75 8.562 1 93.75 71 SER B O 1
ATOM 1603 N N . LEU B 1 72 ? 19.75 17.625 8.266 1 94.88 72 LEU B N 1
ATOM 1604 C CA . LEU B 1 72 ? 19.656 18.453 9.469 1 94.88 72 LEU B CA 1
ATOM 1605 C C . LEU B 1 72 ? 18.578 19.516 9.312 1 94.88 72 LEU B C 1
ATOM 1607 O O . LEU B 1 72 ? 17.828 19.781 10.25 1 94.88 72 LEU B O 1
ATOM 1611 N N . GLU B 1 73 ? 18.453 20.109 8.211 1 95.69 73 GLU B N 1
ATOM 1612 C CA . GLU B 1 73 ? 17.422 21.094 7.934 1 95.69 73 GLU B CA 1
ATOM 1613 C C . GLU B 1 73 ? 16.031 20.484 8.031 1 95.69 73 GLU B C 1
ATOM 1615 O O . GLU B 1 73 ? 15.109 21.094 8.586 1 95.69 73 GLU B O 1
ATOM 1620 N N . ILE B 1 74 ? 15.898 19.359 7.508 1 96.69 74 ILE B N 1
ATOM 1621 C CA . ILE B 1 74 ? 14.633 18.625 7.566 1 96.69 74 ILE B CA 1
ATOM 1622 C C . ILE B 1 74 ? 14.25 18.375 9.023 1 96.69 74 ILE B C 1
ATOM 1624 O O . ILE B 1 74 ? 13.102 18.609 9.422 1 96.69 74 ILE B O 1
ATOM 1628 N N . LYS B 1 75 ? 15.242 17.953 9.758 1 96.94 75 LYS B N 1
ATOM 1629 C CA . LYS B 1 75 ? 15 17.688 11.172 1 96.94 75 LYS B CA 1
ATOM 1630 C C . LYS B 1 75 ? 14.523 18.953 11.898 1 96.94 75 LYS B C 1
ATOM 1632 O O . LYS B 1 75 ? 13.578 18.906 12.68 1 96.94 75 LYS B O 1
ATOM 1637 N N . GLU B 1 76 ? 15.172 20.016 11.641 1 97 76 GLU B N 1
ATOM 1638 C CA . GLU B 1 76 ? 14.828 21.281 12.273 1 97 76 GLU B CA 1
ATOM 1639 C C . GLU B 1 76 ? 13.438 21.75 11.867 1 97 76 GLU B C 1
ATOM 1641 O O . GLU B 1 76 ? 12.656 22.203 12.703 1 97 76 GLU B O 1
ATOM 1646 N N . LEU B 1 77 ? 13.102 21.672 10.633 1 96.69 77 LEU B N 1
ATOM 1647 C CA . LEU B 1 77 ? 11.789 22.047 10.133 1 96.69 77 LEU B CA 1
ATOM 1648 C C . LEU B 1 77 ? 10.695 21.172 10.734 1 96.69 77 LEU B C 1
ATOM 1650 O O . LEU B 1 77 ? 9.633 21.672 11.102 1 96.69 77 LEU B O 1
ATOM 1654 N N . ASN B 1 78 ? 11.062 19.953 10.828 1 96.31 78 ASN B N 1
ATOM 1655 C CA . ASN B 1 78 ? 10.117 19.031 11.445 1 96.31 78 ASN B CA 1
ATOM 1656 C C . ASN B 1 78 ? 9.836 19.391 12.898 1 96.31 78 ASN B C 1
ATOM 1658 O O . ASN B 1 78 ? 8.68 19.359 13.336 1 96.31 78 ASN B O 1
ATOM 1662 N N . LYS B 1 79 ? 10.828 19.656 13.609 1 96.88 79 LYS B N 1
ATOM 1663 C CA . LYS B 1 79 ? 10.68 20.062 15 1 96.88 79 LYS B CA 1
ATOM 1664 C C . LYS B 1 79 ? 9.766 21.281 15.117 1 96.88 79 LYS B C 1
ATOM 1666 O O . LYS B 1 79 ? 8.898 21.344 15.984 1 96.88 79 LYS B O 1
ATOM 1671 N N . LYS B 1 80 ? 9.93 22.266 14.328 1 96.81 80 LYS B N 1
ATOM 1672 C CA . LYS B 1 80 ? 9.109 23.484 14.32 1 96.81 80 LYS B CA 1
ATOM 1673 C C . LYS B 1 80 ? 7.656 23.156 13.984 1 96.81 80 LYS B C 1
ATOM 1675 O O . LYS B 1 80 ? 6.734 23.656 14.625 1 96.81 80 LYS B O 1
ATOM 1680 N N . LEU B 1 81 ? 7.531 22.375 13.008 1 96.44 81 LEU B N 1
ATOM 1681 C CA . LEU B 1 81 ? 6.191 22 12.555 1 96.44 81 LEU B CA 1
ATOM 1682 C C . LEU B 1 81 ? 5.43 21.266 13.648 1 96.44 81 LEU B C 1
ATOM 1684 O O . LEU B 1 81 ? 4.23 21.5 13.836 1 96.44 81 LEU B O 1
ATOM 1688 N N . LEU B 1 82 ? 6.156 20.422 14.391 1 96.19 82 LEU B N 1
ATOM 1689 C CA . LEU B 1 82 ? 5.543 19.625 15.438 1 96.19 82 LEU B CA 1
ATOM 1690 C C . LEU B 1 82 ? 5.086 20.5 16.594 1 96.19 82 LEU B C 1
ATOM 1692 O O . LEU B 1 82 ? 4.266 20.078 17.422 1 96.19 82 LEU B O 1
ATOM 1696 N N . LYS B 1 83 ? 5.559 21.688 16.672 1 96.69 83 LYS B N 1
ATOM 1697 C CA . LYS B 1 83 ? 5.137 22.625 17.703 1 96.69 83 LYS B CA 1
ATOM 1698 C C . LYS B 1 83 ? 3.836 23.328 17.312 1 96.69 83 LYS B C 1
ATOM 1700 O O . LYS B 1 83 ? 3.182 23.938 18.156 1 96.69 83 LYS B O 1
ATOM 1705 N N . GLU B 1 84 ? 3.484 23.219 16.078 1 96.81 84 GLU B N 1
ATOM 1706 C CA . GLU B 1 84 ? 2.258 23.844 15.602 1 96.81 84 GLU B CA 1
ATOM 1707 C C . GLU B 1 84 ? 1.038 22.984 15.914 1 96.81 84 GLU B C 1
ATOM 1709 O O . GLU B 1 84 ? 0.84 21.938 15.297 1 96.81 84 GLU B O 1
ATOM 1714 N N . LYS B 1 85 ? 0.177 23.516 16.797 1 96.38 85 LYS B N 1
ATOM 1715 C CA . LYS B 1 85 ? -0.956 22.734 17.312 1 96.38 85 LYS B CA 1
ATOM 1716 C C . LYS B 1 85 ? -1.926 22.375 16.188 1 96.38 85 LYS B C 1
ATOM 1718 O O . LYS B 1 85 ? -2.482 21.281 16.172 1 96.38 85 LYS B O 1
ATOM 1723 N N . LYS B 1 86 ? -2.154 23.328 15.297 1 96.75 86 LYS B N 1
ATOM 1724 C CA . LYS B 1 86 ? -3.086 23.078 14.203 1 96.75 86 LYS B CA 1
ATOM 1725 C C . LYS B 1 86 ? -2.59 21.938 13.312 1 96.75 86 LYS B C 1
ATOM 1727 O O . LYS B 1 86 ? -3.381 21.109 12.859 1 96.75 86 LYS B O 1
ATOM 1732 N N . TYR B 1 87 ? -1.321 21.859 13.102 1 97.5 87 TYR B N 1
ATOM 1733 C CA . TYR B 1 87 ? -0.73 20.812 12.289 1 97.5 87 TYR B CA 1
ATOM 1734 C C . TYR B 1 87 ? -0.766 19.469 13.016 1 97.5 87 TYR B C 1
ATOM 1736 O O . TYR B 1 87 ? -1.164 18.453 12.445 1 97.5 87 TYR B O 1
ATOM 1744 N N . THR B 1 88 ? -0.369 19.469 14.266 1 97.44 88 THR B N 1
ATOM 1745 C CA . THR B 1 88 ? -0.315 18.203 15.008 1 97.44 88 THR B CA 1
ATOM 1746 C C . THR B 1 88 ? -1.714 17.625 15.195 1 97.44 88 THR B C 1
ATOM 1748 O O . THR B 1 88 ? -1.897 16.406 15.164 1 97.44 88 THR B O 1
ATOM 1751 N N . ASN B 1 89 ? -2.682 18.484 15.367 1 97.88 89 ASN B N 1
ATOM 1752 C CA . ASN B 1 89 ? -4.062 18.031 15.453 1 97.88 89 ASN B CA 1
ATOM 1753 C C . ASN B 1 89 ? -4.531 17.422 14.125 1 97.88 89 ASN B C 1
ATOM 1755 O O . ASN B 1 89 ? -5.203 16.391 14.109 1 97.88 89 ASN B O 1
ATOM 1759 N N . TYR B 1 90 ? -4.133 18.078 13.039 1 97.88 90 TYR B N 1
ATOM 1760 C CA . TYR B 1 90 ? -4.465 17.578 11.703 1 97.88 90 TYR B CA 1
ATOM 1761 C C . TYR B 1 90 ? -3.896 16.188 11.484 1 97.88 90 TYR B C 1
ATOM 1763 O O . TYR B 1 90 ? -4.617 15.273 11.07 1 97.88 90 TYR B O 1
ATOM 1771 N N . ILE B 1 91 ? -2.656 16.016 11.836 1 97.25 91 ILE B N 1
ATOM 1772 C CA . ILE B 1 91 ? -1.988 14.742 11.625 1 97.25 91 ILE B CA 1
ATOM 1773 C C . ILE B 1 91 ? -2.625 13.672 12.516 1 97.25 91 ILE B C 1
ATOM 1775 O O . ILE B 1 91 ? -2.826 12.539 12.086 1 97.25 91 ILE B O 1
ATOM 1779 N N . LYS B 1 92 ? -2.914 14.008 13.656 1 98.06 92 LYS B N 1
ATOM 1780 C CA . LYS B 1 92 ? -3.547 13.086 14.602 1 98.06 92 LYS B CA 1
ATOM 1781 C C . LYS B 1 92 ? -4.902 12.609 14.078 1 98.06 92 LYS B C 1
ATOM 1783 O O . LYS B 1 92 ? -5.188 11.414 14.078 1 98.06 92 LYS B O 1
ATOM 1788 N N . CYS B 1 93 ? -5.746 13.5 13.656 1 98.19 93 CYS B N 1
ATOM 1789 C CA . CYS B 1 93 ? -7.07 13.172 13.141 1 98.19 93 CYS B CA 1
ATOM 1790 C C . CYS B 1 93 ? -6.969 12.352 11.859 1 98.19 93 CYS B C 1
ATOM 1792 O O . CYS B 1 93 ? -7.699 11.375 11.688 1 98.19 93 CYS B O 1
ATOM 1794 N N . LYS B 1 94 ? -6.031 12.766 11.016 1 97.19 94 LYS B N 1
ATOM 1795 C CA . LYS B 1 94 ? -5.793 12.008 9.781 1 97.19 94 LYS B CA 1
ATOM 1796 C C . LYS B 1 94 ? -5.383 10.57 10.094 1 97.19 94 LYS B C 1
ATOM 1798 O O . LYS B 1 94 ? -5.879 9.633 9.469 1 97.19 94 LYS B O 1
ATOM 1803 N N . SER B 1 95 ? -4.551 10.406 11.055 1 97.31 95 SER B N 1
ATOM 1804 C CA . SER B 1 95 ? -4.035 9.094 11.43 1 97.31 95 SER B CA 1
ATOM 1805 C C . SER B 1 95 ? -5.156 8.172 11.906 1 97.31 95 SER B C 1
ATOM 1807 O O . SER B 1 95 ? -5.113 6.961 11.68 1 97.31 95 SER B O 1
ATOM 1809 N N . LYS B 1 96 ? -6.117 8.703 12.531 1 97.62 96 LYS B N 1
ATOM 1810 C CA . LYS B 1 96 ? -7.262 7.914 12.977 1 97.62 96 LYS B CA 1
ATOM 1811 C C . LYS B 1 96 ? -8.023 7.332 11.789 1 97.62 96 LYS B C 1
ATOM 1813 O O . LYS B 1 96 ? -8.43 6.168 11.812 1 97.62 96 LYS B O 1
ATOM 1818 N N . VAL B 1 97 ? -8.188 8.125 10.758 1 97.44 97 VAL B N 1
ATOM 1819 C CA . VAL B 1 97 ? -8.875 7.668 9.555 1 97.44 97 VAL B CA 1
ATOM 1820 C C . VAL B 1 97 ? -8.016 6.629 8.836 1 97.44 97 VAL B C 1
ATOM 1822 O O . VAL B 1 97 ? -8.516 5.59 8.406 1 97.44 97 VAL B O 1
ATOM 1825 N N . GLU B 1 98 ? -6.727 6.918 8.773 1 96.81 98 GLU B N 1
ATOM 1826 C CA . GLU B 1 98 ? -5.801 5.977 8.148 1 96.81 98 GLU B CA 1
ATOM 1827 C C . GLU B 1 98 ? -5.84 4.621 8.852 1 96.81 98 GLU B C 1
ATOM 1829 O O . GLU B 1 98 ? -5.758 3.576 8.203 1 96.81 98 GLU B O 1
ATOM 1834 N N . LYS B 1 99 ? -5.883 4.672 10.141 1 96.69 99 LYS B N 1
ATOM 1835 C CA . LYS B 1 99 ? -5.961 3.438 10.914 1 96.69 99 LYS B CA 1
ATOM 1836 C C . LYS B 1 99 ? -7.219 2.648 10.555 1 96.69 99 LYS B C 1
ATOM 1838 O O . LYS B 1 99 ? -7.176 1.421 10.453 1 96.69 99 LYS B O 1
ATOM 1843 N N . THR B 1 100 ? -8.344 3.359 10.43 1 96.38 100 THR B N 1
ATOM 1844 C CA . THR B 1 100 ? -9.586 2.721 10.008 1 96.38 100 THR B CA 1
ATOM 1845 C C . THR B 1 100 ? -9.422 2.045 8.656 1 96.38 100 THR B C 1
ATOM 1847 O O . THR B 1 100 ? -9.805 0.887 8.477 1 96.38 100 THR B O 1
ATOM 1850 N N . ILE B 1 101 ? -8.797 2.75 7.723 1 96.5 101 ILE B N 1
ATOM 1851 C CA . ILE B 1 101 ? -8.57 2.225 6.379 1 96.5 101 ILE B CA 1
ATOM 1852 C C . ILE B 1 101 ? -7.641 1.016 6.449 1 96.5 101 ILE B C 1
ATOM 1854 O O . ILE B 1 101 ? -7.879 0.004 5.785 1 96.5 101 ILE B O 1
ATOM 1858 N N . LYS B 1 102 ? -6.672 1.039 7.27 1 95.56 102 LYS B N 1
ATOM 1859 C CA . LYS B 1 102 ? -5.742 -0.073 7.445 1 95.56 102 LYS B CA 1
ATOM 1860 C C . LYS B 1 102 ? -6.457 -1.302 8.008 1 95.56 102 LYS B C 1
ATOM 1862 O O . LYS B 1 102 ? -6.164 -2.43 7.605 1 95.56 102 LYS B O 1
ATOM 1867 N N . ASN B 1 103 ? -7.301 -1.035 8.914 1 96.25 103 ASN B N 1
ATOM 1868 C CA . ASN B 1 103 ? -8.086 -2.143 9.445 1 96.25 103 ASN B CA 1
ATOM 1869 C C . ASN B 1 103 ? -8.93 -2.807 8.359 1 96.25 103 ASN B C 1
ATOM 1871 O O . ASN B 1 103 ? -9.062 -4.031 8.328 1 96.25 103 ASN B O 1
ATOM 1875 N N . VAL B 1 104 ? -9.438 -1.994 7.527 1 96.25 104 VAL B N 1
ATOM 1876 C CA . VAL B 1 104 ? -10.18 -2.525 6.391 1 96.25 104 VAL B CA 1
ATOM 1877 C C . VAL B 1 104 ? -9.266 -3.395 5.531 1 96.25 104 VAL B C 1
ATOM 1879 O O . VAL B 1 104 ? -9.617 -4.523 5.18 1 96.25 104 VAL B O 1
ATOM 1882 N N . ASP B 1 105 ? -8.125 -2.896 5.234 1 94.88 105 ASP B N 1
ATOM 1883 C CA . ASP B 1 105 ? -7.145 -3.645 4.449 1 94.88 105 ASP B CA 1
ATOM 1884 C C . ASP B 1 105 ? -6.82 -4.984 5.105 1 94.88 105 ASP B C 1
ATOM 1886 O O . ASP B 1 105 ? -6.734 -6.008 4.43 1 94.88 105 ASP B O 1
ATOM 1890 N N . ASN B 1 106 ? -6.613 -4.965 6.363 1 96.31 106 ASN B N 1
ATOM 1891 C CA . ASN B 1 106 ? -6.29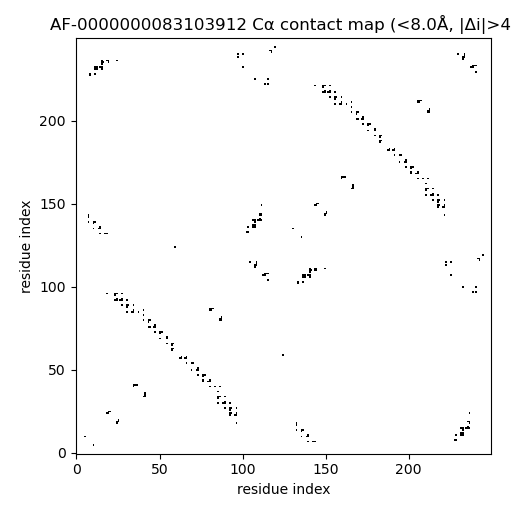3 -6.184 7.102 1 96.31 106 ASN B CA 1
ATOM 1892 C C . ASN B 1 106 ? -7.414 -7.211 6.996 1 96.31 106 ASN B C 1
ATOM 1894 O O . ASN B 1 106 ? -7.152 -8.414 6.883 1 96.31 106 ASN B O 1
ATOM 1898 N N . ILE B 1 107 ? -8.578 -6.754 7.082 1 96.44 107 ILE B N 1
ATOM 1899 C CA . ILE B 1 107 ? -9.734 -7.641 6.984 1 96.44 107 ILE B CA 1
ATOM 1900 C C . ILE B 1 107 ? -9.781 -8.266 5.59 1 96.44 107 ILE B C 1
ATOM 1902 O O . ILE B 1 107 ? -9.969 -9.477 5.457 1 96.44 107 ILE B O 1
ATOM 1906 N N . LEU B 1 108 ? -9.57 -7.453 4.57 1 96.62 108 LEU B N 1
ATOM 1907 C CA . LEU B 1 108 ? -9.562 -7.98 3.211 1 96.62 108 LEU B CA 1
ATOM 1908 C C . LEU B 1 108 ? -8.438 -8.992 3.021 1 96.62 108 LEU B C 1
ATOM 1910 O O . LEU B 1 108 ? -8.625 -10.023 2.381 1 96.62 108 LEU B O 1
ATOM 1914 N N . GLU B 1 109 ? -7.312 -8.656 3.586 1 96.44 109 GLU B N 1
ATOM 1915 C CA . GLU B 1 109 ? -6.191 -9.586 3.523 1 96.44 109 GLU B CA 1
ATOM 1916 C C . GLU B 1 109 ? -6.531 -10.906 4.211 1 96.44 109 GLU B C 1
ATOM 1918 O O . GLU B 1 109 ? -6.168 -11.984 3.721 1 96.44 109 GLU B O 1
ATOM 1923 N N . TYR B 1 110 ? -7.148 -10.805 5.309 1 96.69 110 TYR B N 1
ATOM 1924 C CA . TYR B 1 110 ? -7.555 -12 6.043 1 96.69 110 TYR B CA 1
ATOM 1925 C C . TYR B 1 110 ? -8.438 -12.891 5.18 1 96.69 110 TYR B C 1
ATOM 1927 O O . TYR B 1 110 ? -8.219 -14.102 5.105 1 96.69 110 TYR B O 1
ATOM 1935 N N . TYR B 1 111 ? -9.383 -12.312 4.52 1 96.44 111 TYR B N 1
ATOM 1936 C CA . TYR B 1 111 ? -10.352 -13.086 3.75 1 96.44 111 TYR B CA 1
ATOM 1937 C C . TYR B 1 111 ? -9.742 -13.57 2.439 1 96.44 111 TYR B C 1
ATOM 1939 O O . TYR B 1 111 ? -10.102 -14.641 1.94 1 96.44 111 TYR B O 1
ATOM 1947 N N . THR B 1 112 ? -8.773 -12.836 1.877 1 96.38 112 THR B N 1
ATOM 1948 C CA . THR B 1 112 ? -8.32 -13.148 0.524 1 96.38 112 THR B CA 1
ATOM 1949 C C . THR B 1 112 ? -6.934 -13.781 0.549 1 96.38 112 THR B C 1
ATOM 1951 O O . THR B 1 112 ? -6.5 -14.367 -0.441 1 96.38 112 THR B O 1
ATOM 1954 N N . GLY B 1 113 ? -6.18 -13.57 1.663 1 94.62 113 GLY B N 1
ATOM 1955 C CA . GLY B 1 113 ? -4.797 -14.016 1.731 1 94.62 113 GLY B CA 1
ATOM 1956 C C . GLY B 1 113 ? -3.852 -13.148 0.918 1 94.62 113 GLY B C 1
ATOM 1957 O O . GLY B 1 113 ? -2.672 -13.477 0.771 1 94.62 113 GLY B O 1
ATOM 1958 N N . ILE B 1 114 ? -4.379 -12.102 0.294 1 93.69 114 ILE B N 1
ATOM 1959 C CA . ILE B 1 114 ? -3.58 -11.242 -0.57 1 93.69 114 ILE B CA 1
ATOM 1960 C C . ILE B 1 114 ? -3.227 -9.953 0.169 1 93.69 114 ILE B C 1
ATOM 1962 O O . ILE B 1 114 ? -4.109 -9.273 0.697 1 93.69 114 ILE B O 1
ATOM 1966 N N . SER B 1 115 ? -1.978 -9.742 0.281 1 86.69 115 SER B N 1
ATOM 1967 C CA . SER B 1 115 ? -1.523 -8.523 0.933 1 86.69 115 SER B CA 1
ATOM 1968 C C . SER B 1 115 ? -1.445 -7.363 -0.056 1 86.69 115 SER B C 1
ATOM 1970 O O . SER B 1 115 ? -1.073 -7.555 -1.216 1 86.69 115 SER B O 1
ATOM 1972 N N . ASN B 1 116 ? -2.014 -6.383 0.25 1 72.31 116 ASN B N 1
ATOM 1973 C CA . ASN B 1 116 ? -1.981 -5.156 -0.541 1 72.31 116 ASN B CA 1
ATOM 1974 C C . ASN B 1 116 ? -0.652 -4.426 -0.386 1 72.31 116 ASN B C 1
ATOM 1976 O O . ASN B 1 116 ? -0.52 -3.273 -0.807 1 72.31 116 ASN B O 1
ATOM 1980 N N . SER B 1 117 ? 0.217 -5.051 0.301 1 61.59 117 SER B N 1
ATOM 1981 C CA . SER B 1 117 ? 1.47 -4.316 0.45 1 61.59 117 SER B CA 1
ATOM 1982 C C . SER B 1 117 ? 2.166 -4.133 -0.895 1 61.59 117 SER B C 1
ATOM 1984 O O . SER B 1 117 ? 2.42 -5.109 -1.605 1 61.59 117 SER B O 1
ATOM 1986 N N . LYS B 1 118 ? 1.954 -3.012 -1.473 1 52.69 118 LYS B N 1
ATOM 1987 C CA . LYS B 1 118 ? 2.785 -2.635 -2.613 1 52.69 118 LYS B CA 1
ATOM 1988 C C . LYS B 1 118 ? 4.242 -3.018 -2.381 1 52.69 118 LYS B C 1
ATOM 1990 O O . LYS B 1 118 ? 4.926 -2.408 -1.556 1 52.69 118 LYS B O 1
ATOM 1995 N N . GLY B 1 119 ? 4.461 -4.195 -2.191 1 45.59 119 GLY B N 1
ATOM 1996 C CA . GLY B 1 119 ? 5.887 -4.469 -2.256 1 45.59 119 GLY B CA 1
ATOM 1997 C C . GLY B 1 119 ? 6.609 -3.623 -3.287 1 45.59 119 GLY B C 1
ATOM 1998 O O . GLY B 1 119 ? 6.094 -3.398 -4.383 1 45.59 119 GLY B O 1
ATOM 1999 N N . CYS B 1 120 ? 7.379 -2.639 -2.838 1 46 120 CYS B N 1
ATOM 2000 C CA . CYS B 1 120 ? 8.359 -2.088 -3.764 1 46 120 CYS B CA 1
ATOM 2001 C C . CYS B 1 120 ? 9.047 -3.195 -4.555 1 46 120 CYS B C 1
ATOM 2003 O O . CYS B 1 120 ? 9.844 -3.957 -4.004 1 46 120 CYS B O 1
ATOM 2005 N N . ASN B 1 121 ? 8.469 -3.941 -5.168 1 41.78 121 ASN B N 1
ATOM 2006 C CA . ASN B 1 121 ? 9.273 -4.824 -6.004 1 41.78 121 ASN B CA 1
ATOM 2007 C C . ASN B 1 121 ? 10.422 -4.074 -6.664 1 41.78 121 ASN B C 1
ATOM 2009 O O . ASN B 1 121 ? 11.352 -4.691 -7.188 1 41.78 121 ASN B O 1
ATOM 2013 N N . GLY B 1 122 ? 10.188 -2.979 -7.418 1 36.91 122 GLY B N 1
ATOM 2014 C CA . GLY B 1 122 ? 11.102 -2.346 -8.359 1 36.91 122 GLY B CA 1
ATOM 2015 C C . GLY B 1 122 ? 12.242 -1.609 -7.676 1 36.91 122 GLY B C 1
ATOM 2016 O O . GLY B 1 122 ? 12.922 -0.788 -8.297 1 36.91 122 GLY B O 1
ATOM 2017 N N . CYS B 1 123 ? 12.586 -1.325 -6.555 1 38.06 123 CYS B N 1
ATOM 2018 C CA . CYS B 1 123 ? 13.758 -0.467 -6.648 1 38.06 123 CYS B CA 1
ATOM 2019 C C . CYS B 1 123 ? 14.727 -0.976 -7.711 1 38.06 123 CYS B C 1
ATOM 2021 O O . CYS B 1 123 ? 15.508 -1.896 -7.461 1 38.06 123 CYS B O 1
ATOM 2023 N N . LYS B 1 124 ? 14.406 -1.504 -8.898 1 36.94 124 LYS B N 1
ATOM 2024 C CA . LYS B 1 124 ? 15.438 -1.42 -9.922 1 36.94 124 LYS B CA 1
ATOM 2025 C C . LYS B 1 124 ? 15.883 0.024 -10.141 1 36.94 124 LYS B C 1
ATOM 2027 O O . LYS B 1 124 ? 15.055 0.901 -10.398 1 36.94 124 LYS B O 1
ATOM 2032 N N . LYS B 1 125 ? 17.031 0.793 -9.547 1 27.09 125 LYS B N 1
ATOM 2033 C CA . LYS B 1 125 ? 17.75 1.614 -10.516 1 27.09 125 LYS B 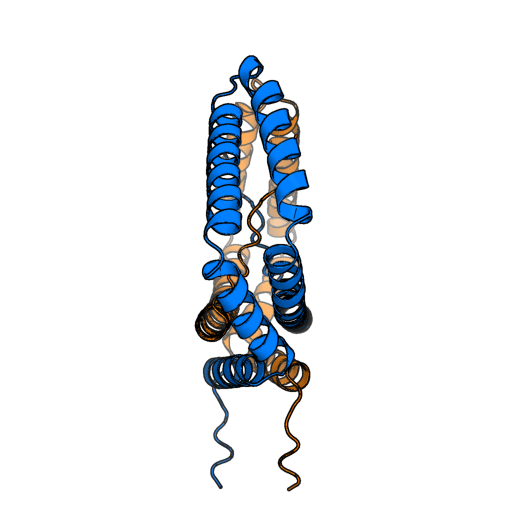CA 1
ATOM 2034 C C . LYS B 1 125 ? 18.078 0.819 -11.773 1 27.09 125 LYS B C 1
ATOM 2036 O O . LYS B 1 125 ? 18.422 -0.361 -11.695 1 27.09 125 LYS B O 1
#

Sequence (250 aa):
MKLLSNSTLDIARELGKTIQDSEEYIEYIKSQEEYYNDSNTMKLKSKLDEKTKLYNKLLVEGQKTDIKNISLEIKELNKKLLKEKKYTNYIKCKSKVEKTIKNVDNILEYYTGISNSKGCNGCKKMKLLSNSTLDIARELGKTIQDSEEYIEYIKSQEEYYNDSNTMKLKSKLDEKTKLYNKLLVEGQKTDIKNISLEIKELNKKLLKEKKYTNYIKCKSKVEKTIKNVDNILEYYTGISNSKGCNGCKK

Secondary structure (DSSP, 8-state):
-------HHHHHHHHHHHHHTSHHHHHHHHHHHHHHT-HHHHHHHHHHHHHHHHHHHHHHHT--HHHHHHHHHHHHHHHHHHT-HHHHHHHHHHHHHHHHHHHHHHHHHHHH-------------/-------HHHHHHHHHHHHHTSHHHHHHHHHHHHHHT-HHHHHHHHHHHHHHHHHHHHHHHT--HHHHHHHHHHHHHHHHHHT-HHHHHHHHHHHHHHHHHHHHHHHHHHHH-------------

InterPro domains:
  IPR010368 Control of competence regulator ComK, YlbF/YmcA [PF06133] (9-109)
  IPR023378 YheA/YmcA-like domain superfamily [G3DSA:1.20.1500.10] (3-119)
  IPR023378 YheA/YmcA-like domain superfamily [SSF158622] (9-109)

pLDDT: mean 88.13, std 18.04, range [25.48, 98.56]

Organism: NCBI:txid1720316

Solvent-accessible surface area (backbone atoms only — not comparable to full-atom values): 13619 Å² total; per-residue (Å²): 133,88,79,68,81,63,48,66,64,51,45,34,50,52,39,20,50,48,48,52,70,29,69,57,37,50,50,22,52,53,28,42,51,54,27,71,68,30,62,70,60,45,51,52,51,49,52,40,52,52,48,48,51,52,46,54,51,31,60,73,70,63,49,64,80,63,40,58,62,47,48,52,51,41,51,53,44,47,56,55,49,64,67,33,65,50,48,46,48,22,51,52,30,44,47,54,44,50,50,53,52,48,50,41,51,49,45,37,21,68,54,67,73,49,73,80,67,73,62,78,75,59,86,66,131,133,87,81,68,80,64,50,64,64,52,45,33,51,51,40,20,51,48,47,50,71,30,69,56,36,50,51,22,52,53,28,42,52,54,28,71,68,32,62,70,60,45,51,52,51,50,51,39,51,52,48,49,51,52,46,54,52,31,59,74,71,64,50,64,81,64,40,58,63,47,48,52,50,42,51,52,42,48,56,57,48,64,68,34,63,52,49,45,49,21,52,53,30,44,47,54,43,50,49,53,53,48,51,40,50,50,43,36,21,68,53,65,72,49,72,80,67,73,63,76,73,58,87,68,128

Radius of gyration: 22.96 Å; Cα contacts (8 Å, |Δi|>4): 197; chains: 2; bounding box: 68×60×38 Å